Protein AF-A0A3A4VIZ4-F1 (afdb_monomer)

Secondary structure (DSSP, 8-state):
-------TT----PPP-----------------------PPPHHHHHHHHHHHHHHHHHHHHHHHHHHHHHHHHHHHHHHHHHHHHHHHHHHTTPPBPPPPSSTT---TT-STTBSBTTS-BPPPPPTTEEE--SS----SSS-S------S--HHHHTT-PPS---S----EEEEEETTTTEEEEEE--SSS--EEEEEE--

Mean predicted aligned error: 16.07 Å

Structure (mmCIF, N/CA/C/O backbone):
data_AF-A0A3A4VIZ4-F1
#
_entry.id   AF-A0A3A4VIZ4-F1
#
loop_
_atom_site.group_PDB
_atom_site.id
_atom_site.type_symbol
_atom_site.label_atom_id
_atom_site.label_alt_id
_atom_site.label_comp_id
_atom_site.label_asym_id
_atom_site.label_entity_id
_atom_site.label_seq_id
_atom_site.pdbx_PDB_ins_code
_atom_site.Cartn_x
_atom_site.Cartn_y
_atom_site.Cartn_z
_atom_site.occupancy
_atom_site.B_iso_or_equiv
_atom_site.auth_seq_id
_atom_site.auth_comp_id
_atom_site.auth_asym_id
_atom_site.auth_atom_id
_atom_site.pdbx_PDB_model_num
ATOM 1 N N . MET A 1 1 ? -74.608 -47.198 44.643 1.00 46.09 1 MET A N 1
ATOM 2 C CA . MET A 1 1 ? -73.248 -46.788 45.050 1.00 46.09 1 MET A CA 1
ATOM 3 C C . MET A 1 1 ? -72.425 -46.637 43.779 1.00 46.09 1 MET A C 1
ATOM 5 O O . MET A 1 1 ? -71.806 -47.595 43.356 1.00 46.09 1 MET A O 1
ATOM 9 N N . GLU A 1 2 ? -72.482 -45.481 43.119 1.00 39.31 2 GLU A N 1
ATOM 10 C CA . GLU A 1 2 ? -71.581 -45.179 41.998 1.00 39.31 2 GLU A CA 1
ATOM 11 C C . GLU A 1 2 ? -70.671 -44.039 42.440 1.00 39.31 2 GLU A C 1
ATOM 13 O O . GLU A 1 2 ? -71.110 -42.913 42.693 1.00 39.31 2 GLU A O 1
ATOM 18 N N . SER A 1 3 ? -69.404 -44.392 42.633 1.00 41.34 3 SER A N 1
ATOM 19 C CA . SER A 1 3 ? -68.310 -43.502 42.985 1.00 41.34 3 SER A CA 1
ATOM 20 C C . SER A 1 3 ? -68.099 -42.495 41.856 1.00 41.34 3 SER A C 1
ATOM 22 O O . SER A 1 3 ? -67.652 -42.818 40.757 1.00 41.34 3 SER A O 1
ATOM 24 N N . ARG A 1 4 ? -68.446 -41.238 42.137 1.00 46.25 4 ARG A N 1
ATOM 25 C CA . ARG A 1 4 ? -68.235 -40.115 41.227 1.00 46.25 4 ARG A CA 1
ATOM 26 C C . ARG A 1 4 ? -66.771 -39.702 41.275 1.00 46.25 4 ARG A C 1
ATOM 28 O O . ARG A 1 4 ? -66.348 -39.040 42.217 1.00 46.25 4 ARG A O 1
ATOM 35 N N . PHE A 1 5 ? -66.017 -40.051 40.238 1.00 49.16 5 PHE A N 1
ATOM 36 C CA . PHE A 1 5 ? -64.724 -39.429 39.986 1.00 49.16 5 PHE A CA 1
ATOM 37 C C . PHE A 1 5 ? -64.962 -38.052 39.356 1.00 49.16 5 PHE A C 1
ATOM 39 O O . PHE A 1 5 ? -65.225 -37.916 38.161 1.00 49.16 5 PHE A O 1
ATOM 46 N N . GLN A 1 6 ? -64.972 -37.032 40.210 1.00 47.47 6 GLN A N 1
ATOM 47 C CA . GLN A 1 6 ? -64.974 -35.627 39.822 1.00 47.47 6 GLN A CA 1
ATOM 48 C C . GLN A 1 6 ? -63.522 -35.156 39.735 1.00 47.47 6 GLN A C 1
ATOM 50 O O . GLN A 1 6 ? -62.838 -35.091 40.752 1.00 47.47 6 GLN A O 1
ATOM 55 N N . VAL A 1 7 ? -63.065 -34.787 38.539 1.00 56.44 7 VAL A N 1
ATOM 56 C CA . VAL A 1 7 ? -61.915 -33.888 38.391 1.00 56.44 7 VAL A CA 1
ATOM 57 C C . VAL A 1 7 ? -62.486 -32.514 38.077 1.00 56.44 7 VAL A C 1
ATOM 59 O O . VAL A 1 7 ? -63.236 -32.348 37.114 1.00 56.44 7 VAL A O 1
ATOM 62 N N . SER A 1 8 ? -62.208 -31.563 38.964 1.00 53.62 8 SER A N 1
ATOM 63 C CA . SER A 1 8 ? -62.783 -30.222 38.986 1.00 53.62 8 SER A CA 1
ATOM 64 C C . SER A 1 8 ? -62.764 -29.535 37.619 1.00 53.62 8 SER A C 1
ATOM 66 O O . SER A 1 8 ? -61.701 -29.290 37.056 1.00 53.62 8 SER A O 1
ATOM 68 N N . GLY A 1 9 ? -63.951 -29.160 37.131 1.00 57.66 9 GLY A N 1
ATOM 69 C CA . GLY A 1 9 ? -64.103 -28.086 36.144 1.00 57.66 9 GLY A CA 1
ATOM 70 C C . GLY A 1 9 ? -64.993 -28.362 34.933 1.00 57.66 9 GLY A C 1
ATOM 71 O O . GLY A 1 9 ? -65.409 -27.402 34.294 1.00 57.66 9 GLY A O 1
ATOM 72 N N . PHE A 1 10 ? -65.342 -29.612 34.610 1.00 48.88 10 PHE A N 1
ATOM 73 C CA . PHE A 1 10 ? -66.081 -29.898 33.371 1.00 48.88 10 PHE A CA 1
ATOM 74 C C . PHE A 1 10 ? -67.445 -30.552 33.610 1.00 48.88 10 PHE A C 1
ATOM 76 O O . PHE A 1 10 ? -67.555 -31.708 34.018 1.00 48.88 10 PHE A O 1
ATOM 83 N N . ARG A 1 11 ? -68.509 -29.799 33.303 1.00 63.94 11 ARG A N 1
ATOM 84 C CA . ARG A 1 11 ? -69.880 -30.307 33.184 1.00 63.94 11 ARG A CA 1
ATOM 85 C C . ARG A 1 11 ? -70.156 -30.607 31.710 1.00 63.94 11 ARG A C 1
ATOM 87 O O . ARG A 1 11 ? -70.202 -29.699 30.888 1.00 63.94 11 ARG A O 1
ATOM 94 N N . PHE A 1 12 ? -70.353 -31.880 31.385 1.00 50.41 12 PHE A N 1
ATOM 95 C CA . PHE A 1 12 ? -70.703 -32.322 30.038 1.00 50.41 12 PHE A CA 1
ATOM 96 C C . PHE A 1 12 ? -72.215 -32.234 29.825 1.00 50.41 12 PHE A C 1
ATOM 98 O O . PHE A 1 12 ? -72.978 -32.874 30.547 1.00 50.41 12 PHE A O 1
ATOM 105 N N . GLN A 1 13 ? -72.648 -31.480 28.812 1.00 61.72 13 GLN A N 1
ATOM 106 C CA . GLN A 1 13 ? -74.017 -31.547 28.309 1.00 61.72 13 GLN A CA 1
ATOM 107 C C . GLN A 1 13 ? -74.022 -31.968 26.839 1.00 61.72 13 GLN A C 1
ATOM 109 O O . GLN A 1 13 ? -73.261 -31.472 26.012 1.00 61.72 13 GLN A O 1
ATOM 114 N N . LYS A 1 14 ? -74.873 -32.952 26.553 1.00 50.31 14 LYS A N 1
ATOM 115 C CA . LYS A 1 14 ? -74.966 -33.691 25.294 1.00 50.31 14 LYS A CA 1
ATOM 116 C C . LYS A 1 14 ? -75.813 -32.904 24.289 1.00 50.31 14 LYS A C 1
ATOM 118 O O . LYS A 1 14 ? -76.996 -32.693 24.542 1.00 50.31 14 LYS A O 1
ATOM 123 N N . ILE A 1 15 ? -75.238 -32.500 23.154 1.00 59.78 15 ILE A N 1
ATOM 124 C CA . ILE A 1 15 ? -75.984 -31.878 22.045 1.00 59.78 15 ILE A CA 1
ATOM 125 C C . ILE A 1 15 ? -76.276 -32.939 20.975 1.00 59.78 15 ILE A C 1
ATOM 127 O O . ILE A 1 15 ? -75.410 -33.740 20.624 1.00 59.78 15 ILE A O 1
ATOM 131 N N . ARG A 1 16 ? -77.531 -32.969 20.504 1.00 54.25 16 ARG A N 1
ATOM 132 C CA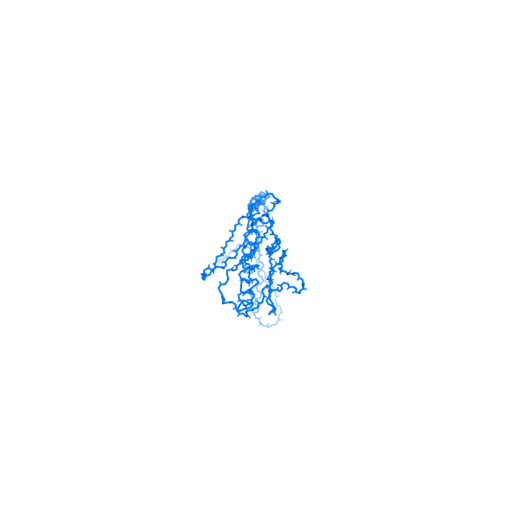 . ARG A 1 16 ? -78.042 -33.897 19.483 1.00 54.25 16 ARG A CA 1
ATOM 133 C C . ARG A 1 16 ? -77.526 -33.525 18.087 1.00 54.25 16 ARG A C 1
ATOM 135 O O . ARG A 1 16 ? -77.597 -32.370 17.690 1.00 54.25 16 ARG A O 1
ATOM 142 N N . SER A 1 17 ? -77.060 -34.540 17.362 1.00 59.00 17 SER A N 1
ATOM 143 C CA . SER A 1 17 ? -76.610 -34.509 15.966 1.00 59.00 17 SER A CA 1
ATOM 144 C C . SER A 1 17 ? -77.673 -35.147 15.068 1.00 59.00 17 SER A C 1
ATOM 146 O O . SER A 1 17 ? -78.206 -36.198 15.427 1.00 59.00 17 SER A O 1
ATOM 148 N N . HIS A 1 18 ? -77.967 -34.535 13.916 1.00 44.62 18 HIS A N 1
ATOM 149 C CA . HIS A 1 18 ? -78.743 -35.150 12.837 1.00 44.62 18 HIS A CA 1
ATOM 150 C C . HIS A 1 18 ? -77.864 -35.335 11.584 1.00 44.62 18 HIS A C 1
ATOM 152 O O . HIS A 1 18 ? -77.438 -34.370 10.960 1.00 44.62 18 HIS A O 1
ATOM 158 N N . SER A 1 19 ? -77.611 -36.623 11.304 1.00 62.69 19 SER A N 1
ATOM 159 C CA . SER A 1 19 ? -77.373 -37.337 10.031 1.00 62.69 19 SER A CA 1
ATOM 160 C C . SER A 1 19 ? -76.489 -36.720 8.931 1.00 62.69 19 SER A C 1
ATOM 162 O O . SER A 1 19 ? -76.951 -35.863 8.187 1.00 62.69 19 SER A O 1
ATOM 164 N N . ALA A 1 20 ? -75.309 -37.313 8.680 1.00 51.19 20 ALA A N 1
ATOM 165 C CA . ALA A 1 20 ? -75.108 -38.345 7.638 1.00 51.19 20 ALA A CA 1
ATOM 166 C C . ALA A 1 20 ? -73.603 -38.623 7.356 1.00 51.19 20 ALA A C 1
ATOM 168 O O . ALA A 1 20 ? -72.901 -37.772 6.831 1.00 51.19 20 ALA A O 1
ATOM 169 N N . PHE A 1 21 ? -73.185 -39.859 7.673 1.00 51.78 21 PHE A N 1
ATOM 170 C CA . PHE A 1 21 ? -71.990 -40.643 7.278 1.00 51.78 21 PHE A CA 1
ATOM 171 C C . PHE A 1 21 ? -70.541 -40.157 7.556 1.00 51.78 21 PHE A C 1
ATOM 173 O O . PHE A 1 21 ? -70.234 -38.973 7.473 1.00 51.78 21 PHE A O 1
ATOM 180 N N . PRO A 1 22 ? -69.621 -41.086 7.927 1.00 52.53 22 PRO A N 1
ATOM 181 C CA . PRO A 1 22 ? -68.493 -40.787 8.799 1.00 52.53 22 PRO A CA 1
ATOM 182 C C . PRO A 1 22 ? -67.140 -40.903 8.079 1.00 52.53 22 PRO A C 1
ATOM 184 O O . PRO A 1 22 ? -66.671 -41.999 7.787 1.00 52.53 22 PRO A O 1
ATOM 187 N N . LEU A 1 23 ? -66.448 -39.781 7.892 1.00 49.12 23 LEU A N 1
ATOM 188 C CA . LEU A 1 23 ? -64.986 -39.772 7.850 1.00 49.12 23 LEU A CA 1
ATOM 189 C C . LEU A 1 23 ? -64.518 -38.995 9.071 1.00 49.12 23 LEU A C 1
ATOM 191 O O . LEU A 1 23 ? -64.768 -37.801 9.225 1.00 49.12 23 LEU A O 1
ATOM 195 N N . LYS A 1 24 ? -63.921 -39.748 9.991 1.00 54.03 24 LYS A N 1
ATOM 196 C CA . LYS A 1 24 ? -63.483 -39.327 11.315 1.00 54.03 24 LYS A CA 1
ATOM 197 C C . LYS A 1 24 ? -62.248 -38.430 11.196 1.00 54.03 24 LYS A C 1
ATOM 199 O O . LYS A 1 24 ? -61.142 -38.833 11.523 1.00 54.03 24 LYS A O 1
ATOM 204 N N . ALA A 1 25 ? -62.441 -37.211 10.705 1.00 56.88 25 ALA A N 1
ATOM 205 C CA . ALA A 1 25 ? -61.508 -36.119 10.926 1.00 56.88 25 ALA A CA 1
ATOM 206 C C . ALA A 1 25 ? -61.882 -35.482 12.268 1.00 56.88 25 ALA A C 1
ATOM 208 O O . ALA A 1 25 ? -62.689 -34.556 12.337 1.00 56.88 25 ALA A O 1
ATOM 209 N N . GLU A 1 26 ? -61.346 -36.027 13.360 1.00 57.88 26 GLU A N 1
ATOM 210 C CA . GLU A 1 26 ? -61.414 -35.361 14.659 1.00 57.88 26 GLU A CA 1
ATOM 211 C C . GLU A 1 26 ? -60.542 -34.104 14.588 1.00 57.88 26 GLU A C 1
ATOM 213 O O . GLU A 1 26 ? -59.338 -34.125 14.841 1.00 57.88 26 GLU A O 1
ATOM 218 N N . SER A 1 27 ? -61.146 -32.984 14.190 1.00 59.84 27 SER A N 1
ATOM 219 C CA . SER A 1 27 ? -60.525 -31.674 14.322 1.00 59.84 27 SER A CA 1
ATOM 220 C C . SER A 1 27 ? -60.554 -31.282 15.798 1.00 59.84 27 SER A C 1
ATOM 222 O O . SER A 1 27 ? -61.503 -30.656 16.280 1.00 59.84 27 SER A O 1
ATOM 224 N N . TRP A 1 28 ? -59.516 -31.679 16.528 1.00 63.22 28 TRP A N 1
ATOM 225 C CA . TRP A 1 28 ? -59.267 -31.233 17.892 1.00 63.22 28 TRP A CA 1
ATOM 226 C C . TRP A 1 28 ? -58.984 -29.728 17.883 1.00 63.22 28 TRP A C 1
ATOM 228 O O . TRP A 1 28 ? -57.856 -29.284 17.676 1.00 63.22 28 TRP A O 1
ATOM 238 N N . ARG A 1 29 ? -60.018 -28.908 18.097 1.00 63.69 29 ARG A N 1
ATOM 239 C CA . ARG A 1 29 ? -59.821 -27.496 18.433 1.00 63.69 29 ARG A CA 1
ATOM 240 C C . ARG A 1 29 ? -59.455 -27.399 19.908 1.00 63.69 29 ARG A C 1
ATOM 242 O O . ARG A 1 29 ? -60.317 -27.288 20.773 1.00 63.69 29 ARG A O 1
ATOM 249 N N . LEU A 1 30 ? -58.153 -27.444 20.173 1.00 62.31 30 LEU A N 1
ATOM 250 C CA . LEU A 1 30 ? -57.577 -27.083 21.461 1.00 62.31 30 LEU A CA 1
ATOM 251 C C . LEU A 1 30 ? -57.706 -25.566 21.638 1.00 62.31 30 LEU A C 1
ATOM 253 O O . LEU A 1 30 ? -56.911 -24.794 21.103 1.00 62.31 30 LEU A O 1
ATOM 257 N N . THR A 1 31 ? -58.701 -25.115 22.397 1.00 66.00 31 THR A N 1
ATOM 258 C CA . THR A 1 31 ? -58.659 -23.769 22.974 1.00 66.00 31 THR A CA 1
ATOM 259 C C . THR A 1 31 ? -57.600 -23.767 24.069 1.00 66.00 31 THR A C 1
ATOM 261 O O . THR A 1 31 ? -57.873 -24.101 25.221 1.00 66.00 31 THR A O 1
ATOM 264 N N . ALA A 1 32 ? -56.366 -23.435 23.690 1.00 62.12 32 ALA A N 1
ATOM 265 C CA . ALA A 1 32 ? -55.287 -23.196 24.631 1.00 62.12 32 ALA A CA 1
ATOM 266 C C . ALA A 1 32 ? -55.602 -21.927 25.437 1.00 62.12 32 ALA A C 1
ATOM 268 O O . ALA A 1 32 ? -55.370 -20.807 24.979 1.00 62.12 32 ALA A O 1
ATOM 269 N N . GLY A 1 33 ? -56.108 -22.104 26.658 1.00 63.78 33 GLY A N 1
ATOM 270 C CA . GLY A 1 33 ? -56.065 -21.089 27.707 1.00 63.78 33 GLY A CA 1
ATOM 271 C C . GLY A 1 33 ? -54.623 -20.885 28.166 1.00 63.78 33 GLY A C 1
ATOM 272 O O . GLY A 1 33 ? -54.247 -21.280 29.262 1.00 63.78 33 GLY A O 1
ATOM 273 N N . SER A 1 34 ? -53.788 -20.318 27.297 1.00 61.47 34 SER A N 1
ATOM 274 C CA . SER A 1 34 ? -52.455 -19.853 27.652 1.00 61.47 34 SER A CA 1
ATOM 275 C C . SER A 1 34 ? -52.609 -18.451 28.228 1.00 61.47 34 SER A C 1
ATOM 277 O O . SER A 1 34 ? -52.603 -17.459 27.497 1.00 61.47 34 SER A O 1
ATOM 279 N N . SER A 1 35 ? -52.761 -18.358 29.547 1.00 60.97 35 SER A N 1
ATOM 280 C CA . SER A 1 35 ? -52.448 -17.130 30.271 1.00 60.97 35 SER A CA 1
ATOM 281 C C . SER A 1 35 ? -50.948 -16.879 30.111 1.00 60.97 35 SER A C 1
ATOM 283 O O . SER A 1 35 ? -50.134 -17.274 30.947 1.00 60.97 35 SER A O 1
ATOM 285 N N . ARG A 1 36 ? -50.562 -16.279 28.981 1.00 64.44 36 ARG A N 1
ATOM 286 C CA . ARG A 1 36 ? -49.242 -15.684 28.804 1.00 64.44 36 ARG A CA 1
ATOM 287 C C . ARG A 1 36 ? -49.127 -14.603 29.868 1.00 64.44 36 ARG A C 1
ATOM 289 O O . ARG A 1 36 ? -49.682 -13.523 29.709 1.00 64.44 36 ARG A O 1
ATOM 296 N N . ALA A 1 37 ? -48.438 -14.913 30.962 1.00 65.06 37 ALA A N 1
ATOM 297 C CA . ALA A 1 37 ? -47.930 -13.901 31.867 1.00 65.06 37 ALA A CA 1
ATOM 298 C C . ALA A 1 37 ? -46.966 -13.035 31.049 1.00 65.06 37 ALA A C 1
ATOM 300 O O . ALA A 1 37 ? -45.797 -13.377 30.866 1.00 65.06 37 ALA A O 1
ATOM 301 N N . SER A 1 38 ? -47.487 -11.957 30.471 1.00 65.56 38 SER A N 1
ATOM 302 C CA . SER A 1 38 ? -46.704 -10.919 29.823 1.00 65.56 38 SER A CA 1
ATOM 303 C C . SER A 1 38 ? -45.886 -10.237 30.911 1.00 65.56 38 SER A C 1
ATOM 305 O O . SER A 1 38 ? -46.346 -9.301 31.561 1.00 65.56 38 SER A O 1
ATOM 307 N N . ARG A 1 39 ? -44.687 -10.769 31.159 1.00 72.19 39 ARG A N 1
ATOM 308 C CA . ARG A 1 39 ? -43.657 -10.098 31.944 1.00 72.19 39 ARG A CA 1
ATOM 309 C C . ARG A 1 39 ? -43.318 -8.809 31.197 1.00 72.19 39 ARG A C 1
ATOM 311 O O . ARG A 1 39 ? -42.778 -8.863 30.096 1.00 72.19 39 ARG A O 1
ATOM 318 N N . GLY A 1 40 ? -43.740 -7.673 31.746 1.00 77.75 40 GLY A N 1
ATOM 319 C CA . GLY A 1 40 ? -43.372 -6.364 31.221 1.00 77.75 40 GLY A CA 1
ATOM 320 C C . GLY A 1 40 ? -41.879 -6.133 31.432 1.00 77.75 40 GLY A C 1
ATOM 321 O O . GLY A 1 40 ? -41.364 -6.438 32.504 1.00 77.75 40 GLY A O 1
ATOM 322 N N . PHE A 1 41 ? -41.199 -5.619 30.409 1.00 79.00 41 PHE A N 1
ATOM 323 C CA . PHE A 1 41 ? -39.823 -5.145 30.526 1.00 79.00 41 PHE A CA 1
ATOM 324 C C . PHE A 1 41 ? -39.813 -3.953 31.481 1.00 79.00 41 PHE A C 1
ATOM 326 O O . PHE A 1 41 ? -40.577 -2.999 31.303 1.00 79.00 41 PHE A O 1
ATOM 333 N N . THR A 1 42 ? -38.983 -4.001 32.512 1.00 90.19 42 THR A N 1
ATOM 334 C CA . THR A 1 42 ? -38.830 -2.863 33.414 1.00 90.19 42 THR A CA 1
ATOM 335 C C . THR A 1 42 ? -38.042 -1.757 32.705 1.00 90.19 42 THR A C 1
ATOM 337 O O . THR A 1 42 ? -37.140 -2.017 31.907 1.00 90.19 42 THR A O 1
ATOM 340 N N . LEU A 1 43 ? -38.358 -0.491 32.998 1.00 89.88 43 LEU A N 1
ATOM 341 C CA . LEU A 1 43 ? -37.604 0.647 32.453 1.00 89.88 43 LEU A CA 1
ATOM 342 C C . LEU A 1 43 ? -36.117 0.574 32.826 1.00 89.88 43 LEU A C 1
ATOM 344 O O . LEU A 1 43 ? -35.267 0.979 32.039 1.00 89.88 43 LEU A O 1
ATOM 348 N N . ILE A 1 44 ? -35.801 0.015 33.998 1.00 92.56 44 ILE A N 1
ATOM 349 C CA . ILE A 1 44 ? -34.422 -0.164 34.453 1.00 92.56 44 ILE A CA 1
ATOM 350 C C . ILE A 1 44 ? -33.674 -1.236 33.650 1.00 92.56 44 ILE A C 1
ATOM 352 O O . ILE A 1 44 ? -32.505 -1.032 33.332 1.00 92.56 44 ILE A O 1
ATOM 356 N N . GLU A 1 45 ? -34.337 -2.3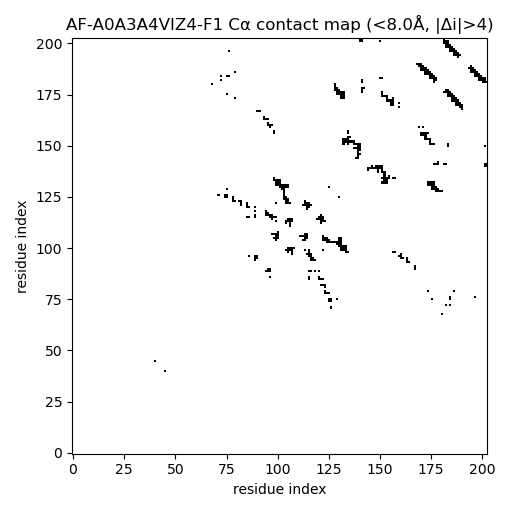28 33.249 1.00 91.75 45 GLU A N 1
ATOM 357 C CA . GLU A 1 45 ? -33.734 -3.344 32.374 1.00 91.75 45 GLU A CA 1
ATOM 358 C C . GLU A 1 45 ? -33.360 -2.750 31.016 1.00 91.75 45 GLU A C 1
ATOM 360 O O . GLU A 1 45 ? -32.260 -2.991 30.523 1.00 91.75 45 GLU A O 1
ATOM 365 N N . LEU A 1 46 ? -34.228 -1.922 30.428 1.00 92.00 46 LEU A N 1
ATOM 366 C CA . LEU A 1 46 ? -33.902 -1.258 29.164 1.00 92.00 46 LEU A CA 1
ATOM 367 C C . LEU A 1 46 ? -32.806 -0.198 29.326 1.00 92.00 46 LEU A C 1
ATOM 369 O O . LEU A 1 46 ? -31.932 -0.093 28.465 1.00 92.00 46 LEU A O 1
ATOM 373 N N . LEU A 1 47 ? -32.814 0.548 30.433 1.00 93.56 47 LEU A N 1
ATOM 374 C CA . LEU A 1 47 ? -31.833 1.600 30.703 1.00 93.56 47 LEU A CA 1
ATOM 375 C C . LEU A 1 47 ? -30.417 1.031 30.870 1.00 93.56 47 LEU A C 1
ATOM 377 O O . LEU A 1 47 ? -29.465 1.561 30.295 1.00 93.56 47 LEU A O 1
ATOM 381 N N . VAL A 1 48 ? -30.264 -0.080 31.593 1.00 95.25 48 VAL A N 1
ATOM 382 C CA . VAL A 1 48 ? -28.954 -0.729 31.762 1.00 95.25 48 VAL A CA 1
ATOM 383 C C . VAL A 1 48 ? -28.442 -1.307 30.440 1.00 95.25 48 VAL A C 1
ATOM 385 O O . VAL A 1 48 ? -27.251 -1.208 30.150 1.00 95.25 48 VAL A O 1
ATOM 388 N N . VAL A 1 49 ? -29.320 -1.854 29.595 1.00 95.56 49 VAL A N 1
ATOM 389 C CA . VAL A 1 49 ? -28.918 -2.418 28.297 1.00 95.56 49 VAL A CA 1
ATOM 390 C C . VAL A 1 49 ? -28.358 -1.345 27.369 1.00 95.56 49 VAL A C 1
ATOM 392 O O . VAL A 1 49 ? -27.269 -1.525 26.821 1.00 95.56 49 VAL A O 1
ATOM 395 N N . ILE A 1 50 ? -29.045 -0.209 27.220 1.00 96.00 50 ILE A N 1
ATOM 396 C CA . ILE A 1 50 ? -28.532 0.883 26.378 1.00 96.00 50 ILE A CA 1
ATOM 397 C C . ILE A 1 50 ? -27.246 1.485 26.955 1.00 96.00 50 ILE A C 1
ATOM 399 O O . ILE A 1 50 ? -26.366 1.871 26.186 1.00 96.00 50 ILE A O 1
ATOM 403 N N . ALA A 1 51 ? -27.092 1.497 28.285 1.00 96.44 51 ALA A N 1
ATOM 404 C CA . ALA A 1 51 ? -25.863 1.940 28.935 1.00 96.44 51 ALA A CA 1
ATOM 405 C C . ALA A 1 51 ? -24.679 1.020 28.589 1.00 96.44 51 ALA A C 1
ATOM 407 O O . ALA A 1 51 ? -23.619 1.503 28.191 1.00 96.44 51 ALA A O 1
ATOM 408 N N . ILE A 1 52 ? -24.864 -0.303 28.660 1.00 96.31 52 ILE A N 1
ATOM 409 C CA . ILE A 1 52 ? -23.814 -1.275 28.318 1.00 96.31 52 ILE A CA 1
ATOM 410 C C . ILE A 1 52 ? -23.482 -1.221 26.820 1.00 96.31 52 ILE A C 1
ATOM 412 O O . ILE A 1 52 ? -22.304 -1.166 26.461 1.00 96.31 52 ILE A O 1
ATOM 416 N N . ILE A 1 53 ? -24.490 -1.182 25.937 1.00 96.75 53 ILE A N 1
ATOM 417 C CA . ILE A 1 53 ? -24.273 -1.063 24.483 1.00 96.75 53 ILE A CA 1
ATOM 418 C C . ILE A 1 53 ? -23.523 0.236 24.157 1.0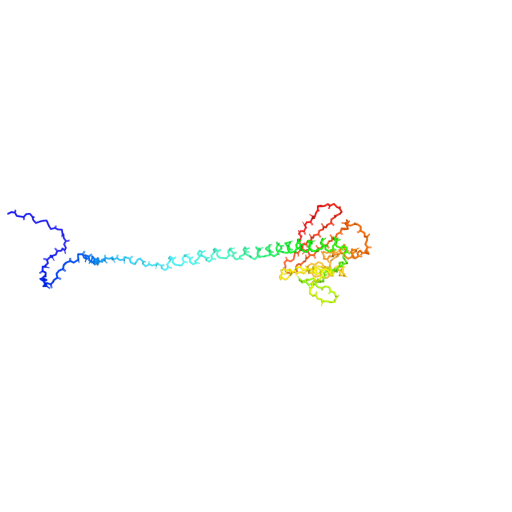0 96.75 53 ILE A C 1
ATOM 420 O O . ILE A 1 53 ? -22.604 0.215 23.338 1.00 96.75 53 ILE A O 1
ATOM 424 N N . GLY A 1 54 ? -23.849 1.343 24.831 1.00 96.88 54 GLY A N 1
ATOM 425 C CA . GLY A 1 54 ? -23.143 2.617 24.693 1.00 96.88 54 GLY A CA 1
ATOM 426 C C . GLY A 1 54 ? -21.647 2.482 24.980 1.00 96.88 54 GLY A C 1
ATOM 427 O O . GLY A 1 54 ? -20.827 2.831 24.128 1.00 96.88 54 GLY A O 1
ATOM 428 N N . ILE A 1 55 ? -21.289 1.887 26.121 1.00 95.69 55 ILE A N 1
ATOM 429 C CA . ILE A 1 55 ? -19.888 1.678 26.522 1.00 95.69 55 ILE A CA 1
ATOM 430 C C . ILE A 1 55 ? -19.155 0.775 25.518 1.00 95.69 55 ILE A C 1
ATOM 432 O O . ILE A 1 55 ? -18.068 1.123 25.053 1.00 95.69 55 ILE A O 1
ATOM 436 N N . LEU A 1 56 ? -19.757 -0.356 25.134 1.00 96.56 56 LEU A N 1
ATOM 437 C CA . LEU A 1 56 ? -19.147 -1.293 24.184 1.00 96.56 56 LEU A CA 1
ATOM 438 C C . LEU A 1 56 ? -18.957 -0.660 22.795 1.00 96.56 56 LEU A C 1
ATOM 440 O O . LEU A 1 56 ? -17.901 -0.820 22.182 1.00 96.56 56 LEU A O 1
ATOM 444 N N . SER A 1 57 ? -19.943 0.099 22.310 1.00 95.12 57 SER A N 1
ATOM 445 C CA . SER A 1 57 ? -19.890 0.740 20.990 1.00 95.12 57 SER A CA 1
ATOM 446 C C . SER A 1 57 ? -18.792 1.804 20.885 1.00 95.12 57 SER A C 1
ATOM 448 O O . SER A 1 57 ? -18.127 1.892 19.850 1.00 95.12 57 SER A O 1
ATOM 450 N N . ALA A 1 58 ? -18.534 2.556 21.962 1.00 93.62 58 ALA A N 1
ATOM 451 C CA . ALA A 1 58 ? -17.490 3.577 21.995 1.00 93.62 58 ALA A CA 1
ATOM 452 C C . ALA A 1 58 ? -16.085 2.972 21.828 1.00 93.62 58 ALA A C 1
ATOM 454 O O . ALA A 1 58 ? -15.272 3.486 21.055 1.00 93.62 58 ALA A O 1
ATOM 455 N N . VAL A 1 59 ? -15.813 1.845 22.497 1.00 93.00 59 VAL A N 1
ATOM 456 C CA . VAL A 1 59 ? -14.528 1.129 22.381 1.00 93.00 59 VAL A CA 1
ATOM 457 C C . VAL A 1 59 ? -14.359 0.514 20.989 1.00 93.00 59 VAL A C 1
ATOM 459 O O . VAL A 1 59 ? -13.284 0.584 20.394 1.00 93.00 59 VAL A O 1
ATOM 462 N N . VAL A 1 60 ? -15.426 -0.054 20.423 1.00 93.25 60 VAL A N 1
ATOM 463 C CA . VAL A 1 60 ? -15.380 -0.617 19.065 1.00 93.25 60 VAL A CA 1
ATOM 464 C C . VAL A 1 60 ? -15.074 0.472 18.035 1.00 93.25 60 VAL A C 1
ATOM 466 O O . VAL A 1 60 ? -14.218 0.272 17.168 1.00 93.25 60 VAL A O 1
ATOM 469 N N . LEU A 1 61 ? -15.710 1.641 18.142 1.00 90.88 61 LEU A N 1
ATOM 470 C CA . LEU A 1 61 ? -15.516 2.735 17.191 1.00 90.88 61 LEU A CA 1
ATOM 471 C C . LEU A 1 61 ? -14.073 3.263 17.184 1.00 90.88 61 LEU A C 1
ATOM 473 O O . LEU A 1 61 ? -13.524 3.501 16.106 1.00 90.88 61 LEU A O 1
ATOM 477 N N . SER A 1 62 ? -13.436 3.392 18.353 1.00 87.06 62 SER A N 1
ATOM 478 C CA . SER A 1 62 ? -12.041 3.848 18.444 1.00 87.06 62 SER A CA 1
ATOM 479 C C . SER A 1 62 ? -11.047 2.840 17.848 1.00 87.06 62 SER A C 1
ATOM 481 O O . SER A 1 62 ? -10.030 3.228 17.270 1.00 87.06 62 SER A O 1
ATOM 483 N N . SER A 1 63 ? -11.356 1.542 17.909 1.00 86.06 63 SER A N 1
ATOM 484 C CA . SER A 1 63 ? -10.528 0.500 17.288 1.00 86.06 63 SER A CA 1
ATOM 485 C C . SER A 1 63 ? -10.658 0.454 15.756 1.00 86.06 63 SER A C 1
ATOM 487 O O . SER A 1 63 ? -9.688 0.164 15.050 1.00 86.06 63 SER A O 1
ATOM 489 N N . LEU A 1 64 ? -11.836 0.788 15.217 1.00 87.25 64 LEU A N 1
ATOM 490 C CA . LEU A 1 64 ? -12.157 0.613 13.800 1.00 87.25 64 LEU A CA 1
ATOM 491 C C . LEU A 1 64 ? -11.383 1.565 12.874 1.00 87.25 64 LEU A C 1
ATOM 493 O O . LEU A 1 64 ? -11.057 1.190 11.746 1.00 87.25 64 LEU A O 1
ATOM 497 N N . THR A 1 65 ? -11.059 2.777 13.327 1.00 83.38 65 THR A N 1
ATOM 498 C CA . THR A 1 65 ? -10.281 3.758 12.543 1.00 83.38 65 THR A CA 1
ATOM 499 C C . THR A 1 65 ? -8.879 3.235 12.225 1.00 83.38 65 THR A C 1
ATOM 501 O O . THR A 1 65 ? -8.453 3.252 11.070 1.00 83.38 65 THR A O 1
ATOM 504 N N . ASN A 1 66 ? -8.210 2.657 13.223 1.00 83.19 66 ASN A N 1
ATOM 505 C CA . ASN A 1 66 ? -6.889 2.050 13.083 1.00 83.19 66 ASN A CA 1
ATOM 506 C C . ASN A 1 66 ? -6.910 0.816 12.167 1.00 83.19 66 ASN A C 1
ATOM 508 O O . ASN A 1 66 ? -6.002 0.621 11.356 1.00 83.19 66 ASN A O 1
ATOM 512 N N . ILE A 1 67 ? -7.957 -0.013 12.264 1.00 87.50 67 ILE A N 1
ATOM 513 C CA . ILE A 1 67 ? -8.116 -1.208 11.417 1.00 87.50 67 ILE A CA 1
ATOM 514 C C . ILE A 1 67 ? -8.293 -0.813 9.945 1.00 87.50 67 ILE A C 1
ATOM 516 O O . ILE A 1 67 ? -7.692 -1.437 9.071 1.00 87.50 67 ILE A O 1
ATOM 520 N N . ARG A 1 68 ? -9.058 0.248 9.655 1.00 87.31 68 ARG A N 1
ATOM 521 C CA . ARG A 1 68 ? -9.262 0.742 8.281 1.00 87.31 68 ARG A CA 1
ATOM 522 C C . ARG A 1 68 ? -7.962 1.223 7.634 1.00 87.31 68 ARG A C 1
ATOM 524 O O . ARG A 1 68 ? -7.710 0.858 6.488 1.00 87.31 68 ARG A O 1
ATOM 531 N N . GLY A 1 69 ? -7.130 1.974 8.360 1.00 86.25 69 GLY A N 1
ATOM 532 C CA . GLY A 1 69 ? -5.813 2.401 7.864 1.00 86.25 69 GLY A CA 1
ATOM 533 C C . GLY A 1 69 ? -4.910 1.206 7.541 1.00 86.25 69 GLY A C 1
ATOM 534 O O . GLY A 1 69 ? -4.383 1.093 6.435 1.00 86.25 69 GLY A O 1
ATOM 535 N N . LYS A 1 70 ? -4.827 0.225 8.452 1.00 86.56 70 LYS A N 1
ATOM 536 C CA . LYS A 1 70 ? -4.074 -1.022 8.218 1.00 86.56 70 LYS A CA 1
ATOM 537 C C . LYS A 1 70 ? -4.594 -1.816 7.017 1.00 86.56 70 LYS A C 1
ATOM 539 O O . LYS A 1 70 ? -3.796 -2.339 6.241 1.00 86.56 70 LYS A O 1
ATOM 544 N N . ALA A 1 71 ? -5.913 -1.877 6.831 1.00 90.19 71 ALA A N 1
ATOM 545 C CA . ALA A 1 71 ? -6.517 -2.535 5.676 1.00 90.19 71 ALA A CA 1
ATOM 546 C C . ALA A 1 71 ? -6.119 -1.851 4.356 1.00 90.19 71 ALA A C 1
ATOM 548 O O . ALA A 1 71 ? -5.776 -2.542 3.399 1.00 90.19 71 ALA A O 1
ATOM 549 N N . ARG A 1 72 ? -6.087 -0.510 4.302 1.00 89.88 72 ARG A N 1
ATOM 550 C CA . ARG A 1 72 ? -5.632 0.237 3.112 1.00 89.88 72 ARG A CA 1
ATOM 551 C C . ARG A 1 72 ? -4.172 -0.059 2.768 1.00 89.88 72 ARG A C 1
ATOM 553 O O . ARG A 1 72 ? -3.876 -0.311 1.602 1.00 89.88 72 ARG A O 1
ATOM 560 N N . ILE A 1 73 ? -3.288 -0.115 3.769 1.00 88.94 73 ILE A N 1
ATOM 561 C CA . ILE A 1 73 ? -1.870 -0.477 3.581 1.00 88.94 73 ILE A CA 1
ATOM 562 C C . ILE A 1 73 ? -1.742 -1.892 2.998 1.00 88.94 73 ILE A C 1
ATOM 564 O O . ILE A 1 73 ? -0.983 -2.105 2.052 1.00 88.94 73 ILE A O 1
ATOM 568 N N . ALA A 1 74 ? -2.506 -2.856 3.521 1.00 90.00 74 ALA A N 1
ATOM 569 C CA . ALA A 1 74 ? -2.503 -4.230 3.019 1.00 90.00 74 ALA A CA 1
ATOM 570 C C . ALA A 1 74 ? -2.985 -4.314 1.559 1.00 90.00 74 ALA A C 1
ATOM 572 O O . ALA A 1 74 ? -2.380 -5.012 0.742 1.00 90.00 74 ALA A O 1
ATOM 573 N N . VAL A 1 75 ? -4.030 -3.558 1.200 1.00 91.62 75 VAL A N 1
ATOM 574 C CA . VAL A 1 75 ? -4.488 -3.471 -0.194 1.00 91.62 75 VAL A CA 1
ATOM 575 C C . VAL A 1 75 ? -3.411 -2.838 -1.076 1.00 91.62 75 VAL A C 1
ATOM 577 O O . VAL A 1 75 ? -3.116 -3.380 -2.134 1.00 91.62 75 VAL A O 1
ATOM 580 N N . ALA A 1 76 ? -2.757 -1.759 -0.637 1.00 88.88 76 ALA A N 1
ATOM 581 C CA . ALA A 1 76 ? -1.670 -1.133 -1.392 1.00 88.88 76 ALA A CA 1
ATOM 582 C C . ALA A 1 76 ? -0.491 -2.098 -1.635 1.00 88.88 76 ALA A C 1
ATOM 584 O O . ALA A 1 76 ? 0.040 -2.154 -2.746 1.00 88.88 76 ALA A O 1
ATOM 585 N N . GLN A 1 77 ? -0.124 -2.915 -0.641 1.00 89.56 77 GLN A N 1
ATOM 586 C CA . GLN A 1 77 ? 0.871 -3.985 -0.794 1.00 89.56 77 GLN A CA 1
ATOM 587 C C . GLN A 1 77 ? 0.449 -5.030 -1.839 1.00 89.56 77 GLN A C 1
ATOM 589 O O . GLN A 1 77 ? 1.266 -5.443 -2.665 1.00 89.56 77 GLN A O 1
ATOM 594 N N . GLN A 1 78 ? -0.819 -5.449 -1.833 1.00 91.38 78 GLN A N 1
ATOM 595 C CA . GLN A 1 78 ? -1.349 -6.406 -2.808 1.00 91.38 78 GLN A CA 1
ATOM 596 C C . GLN A 1 78 ? -1.406 -5.821 -4.228 1.00 91.38 78 GLN A C 1
ATOM 598 O O . GLN A 1 78 ? -1.047 -6.486 -5.206 1.00 91.38 78 GLN A O 1
ATOM 603 N N . THR A 1 79 ? -1.809 -4.559 -4.353 1.00 90.75 79 THR A N 1
ATOM 604 C CA . THR A 1 79 ? -1.802 -3.820 -5.619 1.00 90.75 79 THR A CA 1
ATOM 605 C C . THR A 1 79 ? -0.380 -3.695 -6.167 1.00 90.75 79 THR A C 1
ATOM 607 O O . THR A 1 79 ? -0.159 -3.908 -7.359 1.00 90.75 79 THR A O 1
ATOM 610 N N . LEU A 1 80 ? 0.609 -3.441 -5.305 1.00 87.44 80 LEU A N 1
ATOM 611 C CA . LEU A 1 80 ? 2.018 -3.419 -5.696 1.00 87.44 80 LEU A CA 1
ATOM 612 C C . LEU A 1 80 ? 2.523 -4.770 -6.202 1.00 87.44 80 LEU A C 1
ATOM 614 O O . LEU A 1 80 ? 3.198 -4.794 -7.226 1.00 87.44 80 LEU A O 1
ATOM 618 N N . ARG A 1 81 ? 2.167 -5.887 -5.554 1.00 88.56 81 ARG A N 1
ATOM 619 C CA . ARG A 1 81 ? 2.491 -7.237 -6.062 1.00 88.56 81 ARG A CA 1
ATOM 620 C C . ARG A 1 81 ? 2.001 -7.422 -7.496 1.00 88.56 81 ARG A C 1
ATOM 622 O O . ARG A 1 81 ? 2.749 -7.878 -8.351 1.00 88.56 81 ARG A O 1
ATOM 629 N N . SER A 1 82 ? 0.770 -6.992 -7.760 1.00 89.50 82 SER A N 1
ATOM 630 C CA . SER A 1 82 ? 0.166 -7.068 -9.095 1.00 89.50 82 SER A CA 1
ATOM 631 C C . SER A 1 82 ? 0.902 -6.176 -10.104 1.00 89.50 82 SER A C 1
ATOM 633 O O . SER A 1 82 ? 1.138 -6.583 -11.240 1.00 89.50 82 SER A O 1
ATOM 635 N N . ALA A 1 83 ? 1.328 -4.981 -9.680 1.00 86.94 83 ALA A N 1
ATOM 636 C CA . ALA A 1 83 ? 2.120 -4.079 -10.514 1.00 86.94 83 ALA A CA 1
ATOM 637 C C . ALA A 1 83 ? 3.503 -4.660 -10.859 1.00 86.94 83 ALA A C 1
ATOM 639 O O . ALA A 1 83 ? 3.959 -4.540 -11.993 1.00 86.94 83 ALA A O 1
ATOM 640 N N . VAL A 1 84 ? 4.156 -5.324 -9.902 1.00 84.12 84 VAL A N 1
ATOM 641 C CA . VAL A 1 84 ? 5.439 -6.014 -10.110 1.00 84.12 84 VAL A CA 1
ATOM 642 C C . VAL A 1 84 ? 5.297 -7.134 -11.133 1.00 84.12 84 VAL A C 1
ATOM 644 O O . VAL A 1 84 ? 6.153 -7.259 -12.004 1.00 84.12 84 VAL A O 1
ATOM 647 N N . THR A 1 85 ? 4.217 -7.917 -11.075 1.00 86.50 85 THR A N 1
ATOM 648 C CA . THR A 1 85 ? 3.950 -8.950 -12.082 1.00 86.50 85 THR A CA 1
ATOM 649 C C . THR A 1 85 ? 3.827 -8.338 -13.479 1.00 86.50 85 THR A C 1
ATOM 651 O O . THR A 1 85 ? 4.509 -8.794 -14.393 1.00 86.50 85 THR A O 1
ATOM 654 N N . GLY A 1 86 ? 3.052 -7.259 -13.639 1.00 85.25 86 GLY A N 1
ATOM 655 C CA . GLY A 1 86 ? 2.943 -6.546 -14.920 1.00 85.25 86 GLY A CA 1
ATOM 656 C C . GLY A 1 86 ? 4.291 -6.027 -15.430 1.00 85.25 86 GLY A C 1
ATOM 657 O O . GLY A 1 86 ? 4.632 -6.215 -16.596 1.00 85.25 86 GLY A O 1
ATOM 658 N N . LEU A 1 87 ? 5.106 -5.466 -14.536 1.00 81.19 87 LEU A N 1
ATOM 659 C CA . LEU A 1 87 ? 6.443 -4.990 -14.874 1.00 81.19 87 LEU A CA 1
ATOM 660 C C . LEU A 1 87 ? 7.390 -6.132 -15.276 1.00 81.19 87 LEU A C 1
ATOM 662 O O . LEU A 1 87 ? 8.146 -5.991 -16.233 1.00 81.19 87 LEU A O 1
ATOM 666 N N . SER A 1 88 ? 7.327 -7.278 -14.594 1.00 80.44 88 SER A N 1
ATOM 667 C CA . SER A 1 88 ? 8.146 -8.450 -14.930 1.00 80.44 88 SER A CA 1
ATOM 668 C C . SER A 1 88 ? 7.813 -9.032 -16.306 1.00 80.44 88 SER A C 1
ATOM 670 O O . SER A 1 88 ? 8.715 -9.507 -16.994 1.00 80.44 88 SER A O 1
ATOM 672 N N . LEU A 1 89 ? 6.550 -8.940 -16.736 1.00 83.75 89 LEU A N 1
ATOM 673 C CA . LEU A 1 89 ? 6.133 -9.325 -18.086 1.00 83.75 89 LEU A CA 1
ATOM 674 C C . LEU A 1 89 ? 6.727 -8.370 -19.122 1.00 83.75 89 LEU A C 1
ATOM 676 O O . LEU A 1 89 ? 7.424 -8.817 -20.025 1.00 83.75 89 LEU A O 1
ATOM 680 N N . CYS A 1 90 ? 6.568 -7.058 -18.924 1.00 81.25 90 CYS A N 1
ATOM 681 C CA . CYS A 1 90 ? 7.152 -6.062 -19.823 1.00 81.25 90 CYS A CA 1
ATOM 682 C C . CYS A 1 90 ? 8.680 -6.212 -19.964 1.00 81.25 90 CYS A C 1
ATOM 684 O O . CYS A 1 90 ? 9.215 -6.066 -21.060 1.00 81.25 90 CYS A O 1
ATOM 686 N N . LEU A 1 91 ? 9.381 -6.522 -18.866 1.00 77.44 91 LEU A N 1
ATOM 687 C CA . LEU A 1 91 ? 10.825 -6.778 -18.877 1.00 77.44 91 LEU A CA 1
ATOM 688 C C . LEU A 1 91 ? 11.182 -8.091 -19.586 1.00 77.44 91 LEU A C 1
ATOM 690 O O . LEU A 1 91 ? 12.202 -8.153 -20.268 1.00 77.44 91 LEU A O 1
ATOM 694 N N . SER A 1 92 ? 10.356 -9.132 -19.444 1.00 80.06 92 SER A N 1
ATOM 695 C CA . SER A 1 92 ? 10.549 -10.413 -20.142 1.00 80.06 92 SER A CA 1
ATOM 696 C C . SER A 1 92 ? 10.394 -10.266 -21.655 1.00 80.06 92 SER A C 1
ATOM 698 O O . SER A 1 92 ? 11.135 -10.894 -22.405 1.00 80.06 92 SER A O 1
ATOM 700 N N . ASP A 1 93 ? 9.509 -9.368 -22.087 1.00 82.81 93 ASP A N 1
ATOM 701 C CA . ASP A 1 93 ? 9.291 -9.034 -23.497 1.00 82.81 93 ASP A CA 1
ATOM 702 C C . ASP A 1 93 ? 10.269 -7.962 -24.022 1.00 82.81 93 ASP A C 1
ATOM 704 O O . ASP A 1 93 ? 10.162 -7.529 -25.170 1.00 82.81 93 ASP A O 1
ATOM 708 N N . ASN A 1 94 ? 11.230 -7.517 -23.196 1.00 78.25 94 ASN A N 1
ATOM 709 C CA . ASN A 1 94 ? 12.198 -6.460 -23.518 1.00 78.25 94 ASN A CA 1
ATOM 710 C C . ASN A 1 94 ? 11.519 -5.167 -24.026 1.00 78.25 94 ASN A C 1
ATOM 712 O O . ASN A 1 94 ? 12.027 -4.474 -24.914 1.00 78.25 94 ASN A O 1
ATOM 716 N N . LEU A 1 95 ? 10.346 -4.849 -23.470 1.00 78.06 95 LEU A N 1
ATOM 717 C CA . LEU A 1 95 ? 9.585 -3.654 -23.811 1.00 78.06 95 LEU A CA 1
ATOM 718 C C . LEU A 1 95 ? 10.053 -2.457 -22.975 1.00 78.06 95 LEU A C 1
ATOM 720 O O . LEU A 1 95 ? 10.333 -2.601 -21.781 1.00 78.06 95 LEU A O 1
ATOM 724 N N . PRO A 1 96 ? 10.078 -1.247 -23.559 1.00 75.19 96 PRO A N 1
ATOM 725 C CA . PRO A 1 96 ? 10.381 -0.044 -22.802 1.00 75.19 96 PRO A CA 1
ATOM 726 C C . PRO A 1 96 ? 9.315 0.186 -21.725 1.00 75.19 96 PRO A C 1
ATOM 728 O O . PRO A 1 96 ? 8.109 0.145 -21.994 1.00 75.19 96 PRO A O 1
ATOM 731 N N . ILE A 1 97 ? 9.775 0.453 -20.504 1.00 76.69 97 ILE A N 1
ATOM 732 C CA . ILE A 1 97 ? 8.917 0.737 -19.355 1.00 76.69 97 ILE A CA 1
ATOM 733 C C . ILE A 1 97 ? 8.682 2.237 -19.249 1.00 76.69 97 ILE A C 1
ATOM 735 O O . ILE A 1 97 ? 9.619 3.031 -19.262 1.00 76.69 97 ILE A O 1
ATOM 739 N N . THR A 1 98 ? 7.425 2.623 -19.074 1.00 77.31 98 THR A N 1
ATOM 740 C CA . THR A 1 98 ? 7.026 3.986 -18.730 1.00 77.31 98 THR A CA 1
ATOM 741 C C . THR A 1 98 ? 6.840 4.079 -17.221 1.00 77.31 98 THR A C 1
ATOM 743 O O . THR A 1 98 ? 6.071 3.321 -16.635 1.00 77.31 98 THR A O 1
ATOM 746 N N . GLY A 1 99 ? 7.550 5.008 -16.577 1.00 73.88 99 GLY A N 1
ATOM 747 C CA . GLY A 1 99 ? 7.400 5.247 -15.141 1.00 73.88 99 GLY A CA 1
ATOM 748 C C . GLY A 1 99 ? 5.981 5.713 -14.776 1.00 73.88 99 GLY A C 1
ATOM 749 O O . GLY A 1 99 ? 5.344 6.416 -15.567 1.00 73.88 99 GLY A O 1
ATOM 750 N N . PRO A 1 100 ? 5.480 5.373 -13.577 1.00 77.88 100 PRO A N 1
ATOM 751 C CA . PRO A 1 100 ? 4.134 5.755 -13.187 1.00 77.88 100 PRO A CA 1
ATOM 752 C C . PRO A 1 100 ? 4.068 7.249 -12.857 1.00 77.88 100 PRO A C 1
ATOM 754 O O . PRO A 1 100 ? 4.995 7.790 -12.261 1.00 77.88 100 PRO A O 1
ATOM 757 N N . ALA A 1 101 ? 2.964 7.926 -13.173 1.00 75.06 101 ALA A N 1
ATOM 758 C CA . ALA A 1 101 ? 2.720 9.281 -12.662 1.00 75.06 101 ALA A CA 1
ATOM 759 C C . ALA A 1 101 ? 2.264 9.288 -11.197 1.00 75.06 101 ALA A C 1
ATOM 761 O O . ALA A 1 101 ? 1.812 8.271 -10.675 1.00 75.06 101 ALA A O 1
ATOM 762 N N . MET A 1 102 ? 2.292 10.472 -10.572 1.00 78.19 102 MET A N 1
ATOM 763 C CA . MET A 1 102 ? 1.776 10.737 -9.219 1.00 78.19 102 MET A CA 1
ATOM 764 C C . MET A 1 102 ? 0.246 10.721 -9.143 1.00 78.19 102 MET A C 1
ATOM 766 O O . MET A 1 102 ? -0.398 11.673 -8.718 1.00 78.19 102 MET A O 1
ATOM 770 N N . THR A 1 103 ? -0.346 9.626 -9.599 1.00 78.56 103 THR A N 1
ATOM 771 C CA . THR A 1 103 ? -1.782 9.360 -9.568 1.00 78.56 103 THR A CA 1
ATOM 772 C C . THR A 1 103 ? -2.015 7.969 -8.993 1.00 78.56 103 THR A C 1
ATOM 774 O O . THR A 1 103 ? -1.089 7.165 -8.864 1.00 78.56 103 THR A O 1
ATOM 777 N N . ASN A 1 104 ? -3.262 7.654 -8.653 1.00 79.75 104 ASN A N 1
ATOM 778 C CA . ASN A 1 104 ? -3.630 6.336 -8.139 1.00 79.75 104 ASN A CA 1
ATOM 779 C C . ASN A 1 104 ? -3.662 5.249 -9.231 1.00 79.75 104 ASN A C 1
ATOM 781 O O . ASN A 1 104 ? -3.772 4.072 -8.904 1.00 79.75 104 ASN A O 1
ATOM 785 N N . THR A 1 105 ? -3.597 5.630 -10.510 1.00 80.06 105 THR A N 1
ATOM 786 C CA . THR A 1 105 ? -3.579 4.718 -11.668 1.00 80.06 105 THR A CA 1
ATOM 787 C C . THR A 1 105 ? -2.271 4.772 -12.458 1.00 80.06 105 THR A C 1
ATOM 789 O O . THR A 1 105 ? -2.142 4.077 -13.457 1.00 80.06 105 THR A O 1
ATOM 792 N N . GLY A 1 106 ? -1.300 5.594 -12.045 1.00 74.69 106 GLY A N 1
ATOM 793 C CA . GLY A 1 106 ? 0.058 5.591 -12.592 1.00 74.69 106 GLY A CA 1
ATOM 794 C C . GLY A 1 106 ? 0.209 6.063 -14.046 1.00 74.69 106 GLY A C 1
ATOM 795 O O . GLY A 1 106 ? 1.223 5.761 -14.658 1.00 74.69 106 GLY A O 1
ATOM 796 N N . ALA A 1 107 ? -0.733 6.806 -14.633 1.00 68.00 107 ALA A N 1
ATOM 797 C CA . ALA A 1 107 ? -0.658 7.188 -16.053 1.00 68.00 107 ALA A CA 1
ATOM 798 C C . ALA A 1 107 ? 0.436 8.243 -16.352 1.00 68.00 107 ALA A C 1
ATOM 800 O O . ALA A 1 107 ? 0.264 9.403 -15.992 1.00 68.00 107 ALA A O 1
ATOM 801 N N . GLY A 1 108 ? 1.536 7.859 -17.015 1.00 59.28 108 GLY A N 1
ATOM 802 C CA . GLY A 1 108 ? 2.604 8.771 -17.469 1.00 59.28 108 GLY A CA 1
ATOM 803 C C . GLY A 1 108 ? 2.164 9.818 -18.517 1.00 59.28 108 GLY A C 1
ATOM 804 O O . GLY A 1 108 ? 1.021 9.821 -18.981 1.00 59.28 108 GLY A O 1
ATOM 805 N N . THR A 1 109 ? 3.067 10.732 -18.897 1.00 47.72 109 THR A N 1
ATOM 806 C CA . THR A 1 109 ? 2.790 11.815 -19.867 1.00 47.72 109 THR A CA 1
ATOM 807 C C . THR A 1 109 ? 2.452 11.241 -21.256 1.00 47.72 109 THR A C 1
ATOM 809 O O . THR A 1 109 ? 3.291 10.573 -21.849 1.00 47.72 109 THR A O 1
ATOM 812 N N . GLY A 1 110 ? 1.238 11.501 -21.775 1.00 52.81 110 GLY A N 1
ATOM 813 C CA . GLY A 1 110 ? 0.730 10.975 -23.066 1.00 52.81 110 GLY A CA 1
ATOM 814 C C . GLY A 1 110 ? -0.529 10.083 -22.993 1.00 52.81 110 GLY A C 1
ATOM 815 O O . GLY A 1 110 ? -0.910 9.479 -23.986 1.00 52.81 110 GLY A O 1
ATOM 816 N N . ASN A 1 111 ? -1.150 9.989 -21.814 1.00 54.44 111 ASN A N 1
ATOM 817 C CA . ASN A 1 111 ? -2.353 9.229 -21.431 1.00 54.44 111 ASN A CA 1
ATOM 818 C C . ASN A 1 111 ? -3.148 8.430 -22.507 1.00 54.44 111 ASN A C 1
ATOM 820 O O . ASN A 1 111 ? -4.045 8.963 -23.158 1.00 54.44 111 ASN A O 1
ATOM 824 N N . THR A 1 112 ? -2.964 7.101 -22.494 1.00 55.28 112 THR A N 1
AT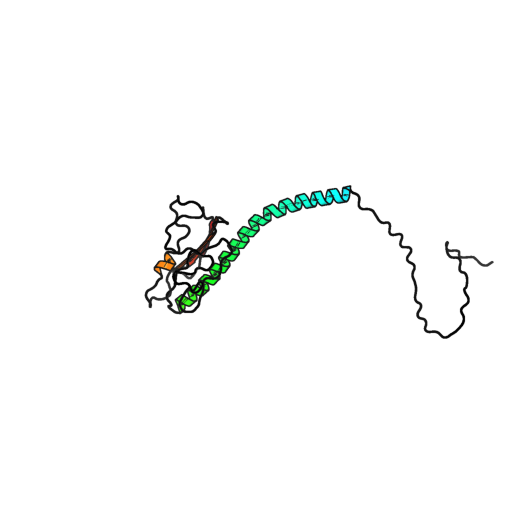OM 825 C CA . THR A 1 112 ? -4.044 6.087 -22.536 1.00 55.28 112 THR A CA 1
ATOM 826 C C . THR A 1 112 ? -3.906 5.182 -21.299 1.00 55.28 112 THR A C 1
ATOM 828 O O . THR A 1 112 ? -3.066 4.288 -21.212 1.00 55.28 112 THR A O 1
ATOM 831 N N . THR A 1 113 ? -4.657 5.572 -20.272 1.00 61.47 113 THR A N 1
ATOM 832 C CA . THR A 1 113 ? -4.924 4.991 -18.946 1.00 61.47 113 THR A CA 1
ATOM 833 C C . THR A 1 113 ? -3.904 3.986 -18.393 1.00 61.47 113 THR A C 1
ATOM 835 O O . THR A 1 113 ? -4.056 2.780 -18.528 1.00 61.47 113 THR A O 1
ATOM 838 N N . GLY A 1 114 ? -2.910 4.488 -17.654 1.00 70.25 114 GLY A N 1
ATOM 839 C CA . GLY A 1 114 ? -2.114 3.673 -16.725 1.00 70.25 114 GLY A CA 1
ATOM 840 C C . GLY A 1 114 ? -1.134 2.693 -17.369 1.00 70.25 114 GLY A C 1
ATOM 841 O O . GLY A 1 114 ? -0.583 1.863 -16.662 1.00 70.25 114 GLY A O 1
ATOM 842 N N . THR A 1 115 ? -0.899 2.761 -18.676 1.00 80.06 115 THR A N 1
ATOM 843 C CA . THR A 1 115 ? -0.035 1.814 -19.397 1.00 80.06 115 THR A CA 1
ATOM 844 C C . THR A 1 115 ? 1.423 1.844 -18.907 1.00 80.06 115 THR A C 1
ATOM 846 O O . THR A 1 115 ? 2.058 2.895 -18.875 1.00 80.06 115 THR A O 1
ATOM 849 N N . MET A 1 116 ? 1.946 0.674 -18.528 1.00 81.81 116 MET A N 1
ATOM 850 C CA . MET A 1 116 ? 3.323 0.419 -18.081 1.00 81.81 116 MET A CA 1
ATOM 851 C C . MET A 1 116 ? 4.287 0.241 -19.254 1.00 81.81 116 MET A C 1
ATOM 853 O O . MET A 1 116 ? 5.429 0.681 -19.185 1.00 81.81 116 MET A O 1
ATOM 857 N N . CYS A 1 117 ? 3.851 -0.438 -20.315 1.00 80.88 117 CYS A N 1
ATOM 858 C CA . CYS A 1 117 ? 4.648 -0.721 -21.506 1.00 80.88 117 CYS A CA 1
ATOM 859 C C . CYS A 1 117 ? 3.735 -0.942 -22.720 1.00 80.88 117 CYS A C 1
ATOM 861 O O . CYS A 1 117 ? 2.542 -1.208 -22.567 1.00 80.88 117 CYS A O 1
ATOM 863 N N . ALA A 1 118 ? 4.295 -0.884 -23.931 1.00 75.81 118 ALA A N 1
ATOM 864 C CA . ALA A 1 118 ? 3.558 -0.973 -25.201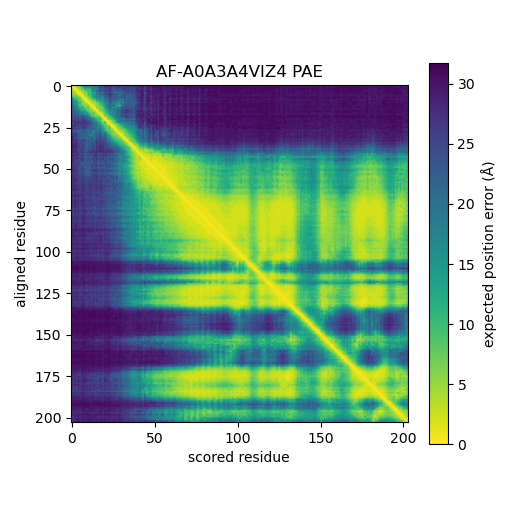 1.00 75.81 118 ALA A CA 1
ATOM 865 C C . ALA A 1 118 ? 2.848 -2.328 -25.479 1.00 75.81 118 ALA A C 1
ATOM 867 O O . ALA A 1 118 ? 2.318 -2.522 -26.567 1.00 75.81 118 ALA A O 1
ATOM 868 N N . GLY A 1 119 ? 2.802 -3.246 -24.505 1.00 69.06 119 GLY A N 1
ATOM 869 C CA . GLY A 1 119 ? 2.104 -4.541 -24.551 1.00 69.06 119 GLY A CA 1
ATOM 870 C C . GLY A 1 119 ? 0.781 -4.590 -23.773 1.00 69.06 119 GLY A C 1
ATOM 871 O O . GLY A 1 119 ? 0.213 -5.662 -23.599 1.00 69.06 119 GLY A O 1
ATOM 872 N N . GLY A 1 120 ? 0.288 -3.451 -23.271 1.00 73.81 120 GLY A N 1
ATOM 873 C CA . GLY A 1 120 ? -1.027 -3.351 -22.619 1.00 73.81 120 GLY A CA 1
ATOM 874 C C . GLY A 1 120 ? -1.049 -3.648 -21.116 1.00 73.81 120 GLY A C 1
ATOM 875 O O . GLY A 1 120 ? -2.111 -3.577 -20.502 1.00 73.81 120 GLY A O 1
ATOM 876 N N . ALA A 1 121 ? 0.097 -3.934 -20.488 1.00 84.31 121 ALA A N 1
ATOM 877 C CA . ALA A 1 121 ? 0.179 -3.982 -19.029 1.00 84.31 121 ALA A CA 1
ATOM 878 C C . ALA A 1 121 ? -0.079 -2.582 -18.454 1.00 84.31 121 ALA A C 1
ATOM 880 O O . ALA A 1 121 ? 0.513 -1.611 -18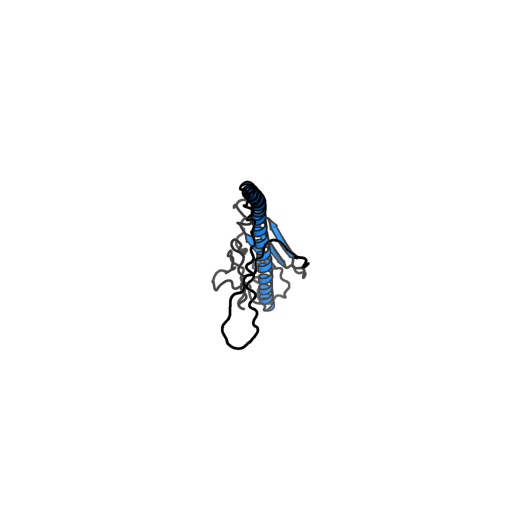.918 1.00 84.31 121 ALA A O 1
ATOM 881 N N . THR A 1 122 ? -0.937 -2.471 -17.439 1.00 86.81 122 THR A N 1
ATOM 882 C CA . THR A 1 122 ? -1.306 -1.192 -16.813 1.00 86.81 122 THR A CA 1
ATOM 883 C C . THR A 1 122 ? -1.065 -1.203 -15.307 1.00 86.81 122 THR A C 1
ATOM 885 O O . THR A 1 122 ? -1.312 -2.214 -14.648 1.00 86.81 122 THR A O 1
ATOM 888 N N . TYR A 1 123 ? -0.666 -0.064 -14.740 1.00 85.62 123 TYR A N 1
ATOM 889 C CA . TYR A 1 123 ? -0.614 0.175 -13.304 1.00 85.62 123 TYR A CA 1
ATOM 890 C C . TYR A 1 123 ? -1.999 -0.030 -12.681 1.00 85.62 123 TYR A C 1
ATOM 892 O O . TYR A 1 123 ? -2.956 0.660 -13.047 1.00 85.62 123 TYR A O 1
ATOM 900 N N . PRO A 1 124 ? -2.136 -0.990 -11.749 1.00 89.06 124 PRO A N 1
ATOM 901 C CA . PRO A 1 124 ? -3.413 -1.248 -11.114 1.00 89.06 124 PRO A CA 1
ATOM 902 C C . PRO A 1 124 ? -3.832 -0.060 -10.245 1.00 89.06 124 PRO A C 1
ATOM 904 O O . PRO A 1 124 ? -3.015 0.644 -9.658 1.00 89.06 124 PRO A O 1
ATOM 907 N N . LYS A 1 125 ? -5.142 0.159 -10.137 1.00 88.00 125 LYS A N 1
ATOM 908 C CA . LYS A 1 125 ? -5.681 1.237 -9.310 1.00 88.00 125 LYS A CA 1
ATOM 909 C C . LYS A 1 125 ? -5.353 0.996 -7.832 1.00 88.00 125 LYS A C 1
ATOM 911 O O . LYS A 1 125 ? -5.713 -0.036 -7.264 1.00 88.00 125 LYS A O 1
ATOM 916 N N . LEU A 1 126 ? -4.718 1.977 -7.203 1.00 88.06 126 LEU A N 1
ATOM 917 C CA . LEU A 1 126 ? -4.469 2.011 -5.764 1.00 88.06 126 LEU A CA 1
ATOM 918 C C . LEU A 1 126 ? -5.731 2.411 -4.974 1.00 88.06 126 LEU A C 1
ATOM 920 O O . LEU A 1 126 ? -6.645 3.031 -5.539 1.00 88.06 126 LEU A O 1
ATOM 924 N N . PRO A 1 127 ? -5.791 2.084 -3.666 1.00 89.00 127 PRO A N 1
ATOM 925 C CA . PRO A 1 127 ? -6.817 2.604 -2.765 1.00 89.00 127 PRO A CA 1
ATOM 926 C C . PRO A 1 127 ? -6.925 4.133 -2.823 1.00 89.00 127 PRO A C 1
ATOM 928 O O . PRO A 1 127 ? -5.967 4.833 -3.146 1.00 89.00 127 PRO A O 1
ATOM 931 N N . THR A 1 128 ? -8.093 4.672 -2.481 1.00 85.50 128 THR A N 1
ATOM 932 C CA . THR A 1 128 ? -8.278 6.127 -2.377 1.00 85.50 128 THR A CA 1
ATOM 933 C C . THR A 1 128 ? -7.262 6.727 -1.403 1.00 85.50 128 THR A C 1
ATOM 935 O O . THR A 1 128 ? -7.012 6.148 -0.347 1.00 85.50 128 THR A O 1
ATOM 938 N N . GLY A 1 129 ? -6.669 7.865 -1.772 1.00 81.25 129 GLY A N 1
ATOM 939 C CA . GLY A 1 129 ? -5.639 8.534 -0.973 1.00 81.25 129 GLY A CA 1
ATOM 940 C C . GLY A 1 129 ? -4.228 7.960 -1.144 1.00 81.25 129 GLY A C 1
ATOM 941 O O . GLY A 1 129 ? -3.312 8.444 -0.485 1.00 81.25 129 GLY A O 1
ATOM 942 N N . TRP A 1 130 ? -4.038 6.956 -2.013 1.00 84.44 130 TRP A N 1
ATOM 943 C CA . TRP A 1 130 ? -2.734 6.376 -2.351 1.00 84.44 130 TRP A CA 1
ATOM 944 C C . TRP A 1 130 ? -2.335 6.696 -3.793 1.00 84.44 130 TRP A C 1
ATOM 946 O O . TRP A 1 130 ? -3.157 6.586 -4.707 1.00 84.44 130 TRP A O 1
ATOM 956 N N . ILE A 1 131 ? -1.065 7.040 -4.014 1.00 83.88 131 ILE A N 1
ATOM 957 C CA . ILE A 1 131 ? -0.521 7.337 -5.347 1.00 83.88 131 ILE A CA 1
ATOM 958 C C . ILE A 1 131 ? 0.856 6.703 -5.572 1.00 83.88 131 ILE A C 1
ATOM 960 O O . ILE A 1 131 ? 1.587 6.406 -4.624 1.00 83.88 131 ILE A O 1
ATOM 964 N N . TYR A 1 132 ? 1.211 6.493 -6.841 1.00 82.62 132 TYR A N 1
ATOM 965 C CA . TYR A 1 132 ? 2.542 6.036 -7.249 1.00 82.62 132 TYR A CA 1
ATOM 966 C C . TYR A 1 132 ? 3.569 7.179 -7.219 1.00 82.62 132 TYR A C 1
ATOM 968 O O . TYR A 1 132 ? 3.255 8.305 -7.586 1.00 82.62 132 TYR A O 1
ATOM 976 N N . CYS A 1 133 ? 4.822 6.916 -6.842 1.00 79.06 133 CYS A N 1
ATOM 977 C CA . CYS A 1 133 ? 5.895 7.915 -6.979 1.00 79.06 133 CYS A CA 1
ATOM 978 C C . CYS A 1 133 ? 6.434 7.938 -8.435 1.00 79.06 133 CYS A C 1
ATOM 980 O O . CYS A 1 133 ? 6.588 6.877 -9.033 1.00 79.06 133 CYS A O 1
ATOM 982 N N . ASN A 1 134 ? 6.802 9.091 -9.017 1.00 71.75 134 ASN A N 1
ATOM 983 C CA . ASN A 1 134 ? 7.265 9.149 -10.428 1.00 71.75 134 ASN A CA 1
ATOM 984 C C . ASN A 1 134 ? 8.784 9.319 -10.642 1.00 71.75 134 ASN A C 1
ATOM 986 O O . ASN A 1 134 ? 9.243 9.355 -11.777 1.00 71.75 134 ASN A O 1
ATOM 990 N N . GLY A 1 135 ? 9.585 9.456 -9.579 1.00 60.97 135 GLY A N 1
ATOM 991 C CA . GLY A 1 135 ? 11.049 9.581 -9.674 1.00 60.97 135 GLY A CA 1
ATOM 992 C C . GLY A 1 135 ? 11.597 10.911 -10.227 1.00 60.97 135 GLY A C 1
ATOM 993 O O . GLY A 1 135 ? 12.762 11.204 -9.954 1.00 60.97 135 GLY A O 1
ATOM 994 N N . ALA A 1 136 ? 10.786 11.716 -10.926 1.00 51.34 136 ALA A N 1
ATOM 995 C CA . ALA A 1 136 ? 11.135 13.047 -11.436 1.00 51.34 136 ALA A CA 1
ATOM 996 C C . ALA A 1 136 ? 11.019 14.144 -10.364 1.00 51.34 136 ALA A C 1
ATOM 998 O O . ALA A 1 136 ? 11.665 15.183 -10.466 1.00 51.34 136 ALA A O 1
ATOM 999 N N . VAL A 1 137 ? 10.252 13.898 -9.300 1.00 43.88 137 VAL A N 1
ATOM 1000 C CA . VAL A 1 137 ? 10.199 14.781 -8.132 1.00 43.88 137 VAL A CA 1
ATOM 1001 C C . VAL A 1 137 ? 11.217 14.302 -7.089 1.00 43.88 137 VAL A C 1
ATOM 1003 O O . VAL A 1 137 ? 11.057 13.245 -6.479 1.00 43.88 137 VAL A O 1
ATOM 1006 N N . GLN A 1 138 ? 12.290 15.070 -6.880 1.00 45.72 138 GLN A N 1
ATOM 1007 C CA . GLN A 1 138 ? 13.050 15.043 -5.627 1.00 45.72 138 GLN A CA 1
ATOM 1008 C C . GLN A 1 138 ? 12.313 15.950 -4.639 1.00 45.72 138 GLN A C 1
ATOM 1010 O O . GLN A 1 138 ? 12.621 17.128 -4.526 1.00 45.72 138 GLN A O 1
ATOM 1015 N N . GLY A 1 139 ? 11.285 15.425 -3.980 1.00 39.50 139 GLY A N 1
ATOM 1016 C CA . GLY A 1 139 ? 10.478 16.208 -3.051 1.00 39.50 139 GLY A CA 1
ATOM 1017 C C . GLY A 1 139 ? 9.905 15.323 -1.963 1.00 39.50 139 GLY A C 1
ATOM 1018 O O . GLY A 1 139 ? 9.106 14.445 -2.265 1.00 39.50 139 GLY A O 1
ATOM 1019 N N . THR A 1 140 ? 10.425 15.547 -0.754 1.00 42.25 140 THR A N 1
ATOM 1020 C CA . THR A 1 140 ? 9.742 15.602 0.552 1.00 42.25 140 THR A CA 1
ATOM 1021 C C . THR A 1 140 ? 8.651 14.572 0.835 1.00 42.25 140 THR A C 1
ATOM 1023 O O . THR A 1 140 ? 7.671 14.451 0.107 1.00 42.25 140 THR A O 1
ATOM 1026 N N . GLY A 1 141 ? 8.854 13.839 1.933 1.00 35.31 141 GLY A N 1
ATOM 1027 C CA . GLY A 1 141 ? 7.924 12.865 2.494 1.00 35.31 141 GLY A CA 1
ATOM 1028 C C . GLY A 1 141 ? 6.540 13.424 2.835 1.00 35.31 141 GLY A C 1
ATOM 1029 O O . GLY A 1 141 ? 6.131 14.503 2.408 1.00 35.31 141 GLY A O 1
ATOM 1030 N N . ALA A 1 142 ? 5.769 12.611 3.551 1.00 40.84 142 ALA A N 1
ATOM 1031 C CA . ALA A 1 142 ? 4.351 12.834 3.783 1.00 40.84 142 ALA A CA 1
ATOM 1032 C C . ALA A 1 142 ? 4.098 14.057 4.677 1.00 40.84 142 ALA A C 1
ATOM 1034 O O . ALA A 1 142 ? 3.963 13.944 5.889 1.00 40.84 142 ALA A O 1
ATOM 1035 N N . GLY A 1 143 ? 3.922 15.208 4.035 1.00 40.12 143 GLY A N 1
ATOM 1036 C CA . GLY A 1 143 ? 3.577 16.457 4.696 1.00 40.12 143 GLY A CA 1
ATOM 1037 C C . GLY A 1 143 ? 4.802 17.336 4.907 1.00 40.12 143 GLY A C 1
ATOM 1038 O O . GLY A 1 143 ? 5.744 16.976 5.592 1.00 40.12 143 GLY A O 1
ATOM 1039 N N . ASP A 1 144 ? 4.711 18.525 4.333 1.00 34.97 144 ASP A N 1
ATOM 1040 C CA . ASP A 1 144 ? 5.629 19.646 4.470 1.00 34.97 144 ASP A CA 1
ATOM 1041 C C . ASP A 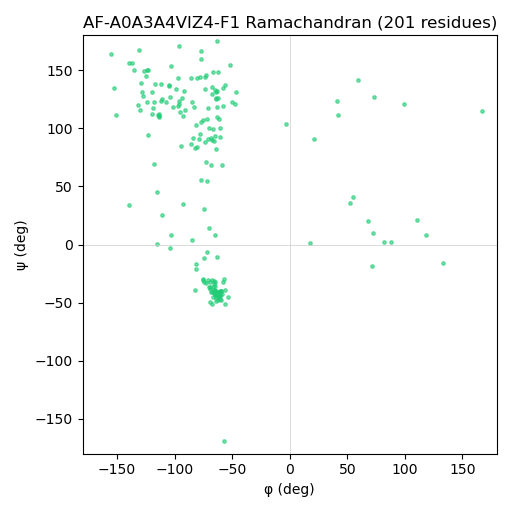1 144 ? 6.991 19.553 3.760 1.00 34.97 144 ASP A C 1
ATOM 1043 O O . ASP A 1 144 ? 7.787 18.619 3.856 1.00 34.97 144 ASP A O 1
ATOM 1047 N N . SER A 1 145 ? 7.241 20.602 2.992 1.00 41.09 145 SER A N 1
ATOM 1048 C CA . SER A 1 145 ? 8.325 20.785 2.029 1.00 41.09 145 SER A CA 1
ATOM 1049 C C . SER A 1 145 ? 9.703 21.049 2.668 1.00 41.09 145 SER A C 1
ATOM 1051 O O . SER A 1 145 ? 10.526 21.752 2.083 1.00 41.09 145 SER A O 1
ATOM 1053 N N . THR A 1 146 ? 9.988 20.525 3.863 1.00 38.03 146 THR A N 1
ATOM 1054 C CA . THR A 1 146 ? 11.108 21.018 4.693 1.00 38.03 146 THR A CA 1
ATOM 1055 C C . THR A 1 146 ? 11.931 19.948 5.428 1.00 38.03 146 THR A C 1
ATOM 1057 O O . THR A 1 146 ? 12.495 20.235 6.479 1.00 38.03 146 THR A O 1
ATOM 1060 N N . ALA A 1 147 ? 12.128 18.743 4.869 1.00 37.09 147 ALA A N 1
ATOM 1061 C CA . ALA A 1 147 ? 13.216 17.864 5.334 1.00 37.09 147 ALA A CA 1
ATOM 1062 C C . ALA A 1 147 ? 13.767 16.891 4.272 1.00 37.09 147 ALA A C 1
ATOM 1064 O O . ALA A 1 147 ? 13.044 16.203 3.554 1.00 37.09 147 ALA A O 1
ATOM 1065 N N . ALA A 1 148 ? 15.098 16.822 4.208 1.00 37.31 148 ALA A N 1
ATOM 1066 C CA . ALA A 1 148 ? 15.927 16.172 3.197 1.00 37.31 148 ALA A CA 1
ATOM 1067 C C . ALA A 1 148 ? 16.030 14.632 3.306 1.00 37.31 148 ALA A C 1
ATOM 1069 O O . ALA A 1 148 ? 17.134 14.086 3.335 1.00 37.31 148 ALA A O 1
ATOM 1070 N N . THR A 1 149 ? 14.911 13.901 3.312 1.00 41.03 149 THR A N 1
ATOM 1071 C CA . THR A 1 149 ? 14.936 12.444 3.065 1.00 41.03 149 THR A CA 1
ATOM 1072 C C . THR A 1 149 ? 14.018 12.078 1.888 1.00 41.03 149 THR A C 1
ATOM 1074 O O . THR A 1 149 ? 12.838 12.426 1.890 1.00 41.03 149 THR A O 1
ATOM 1077 N N . PRO A 1 150 ? 14.524 11.435 0.814 1.00 49.09 150 PRO A N 1
ATOM 1078 C CA . PRO A 1 150 ? 13.724 11.136 -0.371 1.00 49.09 150 PRO A CA 1
ATOM 1079 C C . PRO A 1 150 ? 12.869 9.887 -0.126 1.00 49.09 150 PRO A C 1
ATOM 1081 O O . PRO A 1 150 ? 13.252 8.780 -0.497 1.00 49.09 150 PRO A O 1
ATOM 1084 N N . VAL A 1 151 ? 11.708 10.064 0.501 1.00 51.81 151 VAL A N 1
ATOM 1085 C CA . VAL A 1 151 ? 10.800 8.959 0.853 1.00 51.81 151 VAL A CA 1
ATOM 1086 C C . VAL A 1 151 ? 10.033 8.438 -0.377 1.00 51.81 151 VAL A C 1
ATOM 1088 O O . VAL A 1 151 ? 9.759 7.250 -0.490 1.00 51.81 151 VAL A O 1
ATOM 1091 N N . CYS A 1 152 ? 9.755 9.284 -1.374 1.00 64.12 152 CYS A N 1
ATOM 1092 C CA . CYS A 1 152 ? 8.949 8.921 -2.546 1.00 64.12 152 CYS A CA 1
ATOM 1093 C C . CYS A 1 152 ? 9.757 9.028 -3.852 1.00 64.12 152 CYS A C 1
ATOM 1095 O O . CYS A 1 152 ? 9.532 9.918 -4.669 1.00 64.12 152 CYS A O 1
ATOM 1097 N N . ARG A 1 153 ? 10.741 8.142 -4.073 1.00 62.62 153 ARG A N 1
ATOM 1098 C CA . ARG A 1 153 ? 11.581 8.187 -5.289 1.00 62.62 153 ARG A CA 1
ATOM 1099 C C . ARG A 1 153 ? 11.674 6.835 -5.986 1.00 62.62 153 ARG A C 1
ATOM 1101 O O . ARG A 1 153 ? 12.347 5.938 -5.497 1.00 62.62 153 ARG A O 1
ATOM 1108 N N . ASN A 1 154 ? 11.162 6.736 -7.209 1.00 66.88 154 ASN A N 1
ATOM 1109 C CA . ASN A 1 154 ? 11.305 5.549 -8.065 1.00 66.88 154 ASN A CA 1
ATOM 1110 C C . ASN A 1 154 ? 12.517 5.633 -9.011 1.00 66.88 154 ASN A C 1
ATOM 1112 O O . ASN A 1 154 ? 12.474 5.154 -10.138 1.00 66.88 154 ASN A O 1
ATOM 1116 N N . SER A 1 155 ? 13.621 6.250 -8.571 1.00 60.53 155 SER A N 1
ATOM 1117 C CA . SER A 1 155 ? 14.781 6.508 -9.439 1.00 60.53 155 SER A CA 1
ATOM 1118 C C . SER A 1 155 ? 15.366 5.246 -10.074 1.00 60.53 155 SER A C 1
ATOM 1120 O O . SER A 1 155 ? 15.859 5.338 -11.185 1.00 60.53 155 SER A O 1
ATOM 1122 N N . ALA A 1 156 ? 15.263 4.080 -9.426 1.00 59.31 156 ALA A N 1
ATOM 1123 C CA . ALA A 1 156 ? 15.731 2.817 -9.998 1.00 59.31 156 ALA A CA 1
ATOM 1124 C C . ALA A 1 156 ? 14.856 2.304 -11.166 1.00 59.31 156 ALA A C 1
ATOM 1126 O O . ALA A 1 156 ? 15.394 1.702 -12.088 1.00 59.31 156 ALA A O 1
ATOM 1127 N N . LEU A 1 157 ? 13.539 2.590 -11.178 1.00 61.97 157 LEU A N 1
ATOM 1128 C CA . LEU A 1 157 ? 12.693 2.377 -12.371 1.00 61.97 157 LEU A CA 1
ATOM 1129 C C . LEU A 1 157 ? 13.113 3.312 -13.504 1.00 61.97 157 LEU A C 1
ATOM 1131 O O . LEU A 1 157 ? 13.174 2.907 -14.656 1.00 61.97 157 LEU A O 1
ATOM 1135 N N . TYR A 1 158 ? 13.411 4.569 -13.171 1.00 52.53 158 TYR A N 1
ATOM 1136 C CA . TYR A 1 158 ? 13.738 5.591 -14.164 1.00 52.53 158 TYR A CA 1
ATOM 1137 C C . TYR A 1 158 ? 15.127 5.383 -14.788 1.00 52.53 158 TYR A C 1
ATOM 1139 O O . TYR A 1 158 ? 15.324 5.619 -15.972 1.00 52.53 158 TYR A O 1
ATOM 1147 N N . THR A 1 159 ? 16.099 4.867 -14.034 1.00 48.12 159 THR A N 1
ATOM 1148 C CA . THR A 1 159 ? 17.401 4.457 -14.592 1.00 48.12 159 THR A CA 1
ATOM 1149 C C . THR A 1 159 ? 17.314 3.182 -15.440 1.00 48.12 159 THR A C 1
ATOM 1151 O O . THR A 1 159 ? 18.303 2.796 -16.051 1.00 48.12 159 THR A O 1
ATOM 1154 N N . GLN A 1 160 ? 16.146 2.528 -15.467 1.00 50.81 160 GLN A N 1
ATOM 1155 C CA . GLN A 1 160 ? 15.840 1.331 -16.256 1.00 50.81 160 GLN A CA 1
ATOM 1156 C C . GLN A 1 160 ? 14.845 1.591 -17.379 1.00 50.81 160 GLN A C 1
ATOM 1158 O O . GLN A 1 160 ? 14.248 0.657 -17.911 1.00 50.81 160 GLN A O 1
ATOM 1163 N N . PHE A 1 161 ? 14.783 2.837 -17.852 1.00 53.19 161 PHE A N 1
ATOM 1164 C CA . PHE A 1 161 ? 14.646 3.075 -19.287 1.00 53.19 161 PHE A CA 1
ATOM 1165 C C . PHE A 1 161 ? 15.853 2.428 -19.995 1.00 53.19 161 PHE A C 1
ATOM 1167 O O . PHE A 1 161 ? 16.781 3.105 -20.433 1.00 53.19 161 PHE A O 1
ATOM 1174 N N . GLN A 1 162 ? 15.916 1.095 -19.993 1.00 50.47 162 GLN A N 1
ATOM 1175 C CA . GLN A 1 162 ? 17.021 0.359 -20.569 1.00 50.47 162 GLN A CA 1
ATOM 1176 C C . GLN A 1 162 ? 16.978 0.574 -22.083 1.00 50.47 162 GLN A C 1
ATOM 1178 O O . GLN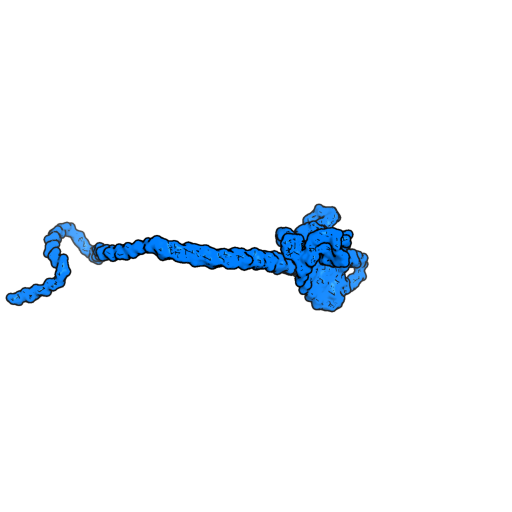 A 1 162 ? 15.925 0.370 -22.694 1.00 50.47 162 GLN A O 1
ATOM 1183 N N . PRO A 1 163 ? 18.099 0.955 -22.713 1.00 47.84 163 PRO A N 1
ATOM 1184 C CA . PRO A 1 163 ? 18.244 0.759 -24.144 1.00 47.84 163 PRO A CA 1
ATOM 1185 C C . PRO A 1 163 ? 18.084 -0.741 -24.429 1.00 47.84 163 PRO A C 1
ATOM 1187 O O . PRO A 1 163 ? 18.616 -1.580 -23.696 1.00 47.84 163 PRO A O 1
ATOM 1190 N N . ALA A 1 164 ? 17.299 -1.066 -25.454 1.00 45.78 164 ALA A N 1
ATOM 1191 C CA . ALA A 1 164 ? 16.968 -2.436 -25.831 1.00 45.78 164 ALA A CA 1
ATOM 1192 C C . ALA A 1 164 ? 18.219 -3.342 -25.864 1.00 45.78 164 ALA A C 1
ATOM 1194 O O . ALA A 1 164 ? 19.217 -2.982 -26.487 1.00 45.78 164 ALA A O 1
ATOM 1195 N N . GLY A 1 165 ? 18.152 -4.522 -25.227 1.00 51.41 165 GLY A N 1
ATOM 1196 C CA . GLY A 1 165 ? 19.167 -5.578 -25.384 1.00 51.41 165 GLY A CA 1
ATOM 1197 C C . GLY A 1 165 ? 20.081 -5.877 -24.186 1.00 51.41 165 GLY A C 1
ATOM 1198 O O . GLY A 1 165 ? 21.145 -6.457 -24.386 1.00 51.41 165 GLY A O 1
ATOM 1199 N N . THR A 1 166 ? 19.709 -5.528 -22.949 1.00 52.31 166 THR A N 1
ATOM 1200 C CA . THR A 1 166 ? 20.482 -5.921 -21.749 1.00 52.31 166 THR A CA 1
ATOM 1201 C C . THR A 1 166 ? 19.801 -7.061 -20.968 1.00 52.31 166 THR A C 1
ATOM 1203 O O . THR A 1 166 ? 18.583 -7.044 -20.802 1.00 52.31 166 THR A O 1
ATOM 1206 N N . PRO A 1 167 ? 20.553 -8.070 -20.482 1.00 51.69 167 PRO A N 1
ATOM 1207 C CA . PRO A 1 167 ? 19.983 -9.257 -19.842 1.00 51.69 167 PRO A CA 1
ATOM 1208 C C . PRO A 1 167 ? 19.378 -8.959 -18.455 1.00 51.69 167 PRO A C 1
ATOM 1210 O O . PRO A 1 167 ? 20.090 -8.543 -17.547 1.00 51.69 167 PRO A O 1
ATOM 1213 N N . GLN A 1 168 ? 18.060 -9.185 -18.343 1.00 54.50 168 GLN A N 1
ATOM 1214 C CA . GLN A 1 168 ? 17.131 -9.505 -17.227 1.00 54.50 168 GLN A CA 1
ATOM 1215 C C . GLN A 1 168 ? 17.446 -9.288 -15.720 1.00 54.50 168 GLN A C 1
ATOM 1217 O O . GLN A 1 168 ? 16.575 -9.574 -14.900 1.00 54.50 168 GLN A O 1
ATOM 1222 N N . ALA A 1 169 ? 18.591 -8.758 -15.292 1.00 55.06 169 ALA A N 1
ATOM 1223 C CA . ALA A 1 169 ? 18.935 -8.586 -13.872 1.00 55.06 169 ALA A CA 1
ATOM 1224 C C . ALA A 1 169 ? 19.071 -7.113 -13.470 1.00 55.06 169 ALA A C 1
ATOM 1226 O O . ALA A 1 169 ? 20.029 -6.724 -12.800 1.00 55.06 169 ALA A O 1
ATOM 1227 N N . VAL A 1 170 ? 18.133 -6.268 -13.893 1.00 62.06 170 VAL A N 1
ATOM 1228 C CA . VAL A 1 170 ? 18.175 -4.854 -13.536 1.00 62.06 170 VAL A CA 1
ATOM 1229 C C . VAL A 1 170 ? 17.336 -4.570 -12.276 1.00 62.06 170 VAL A C 1
ATOM 1231 O O . VAL A 1 170 ? 16.179 -4.980 -12.182 1.00 62.06 170 VAL A O 1
ATOM 1234 N N . PRO A 1 171 ? 17.918 -3.932 -11.242 1.00 68.62 171 PRO A N 1
ATOM 1235 C CA . PRO A 1 171 ? 17.239 -3.726 -9.966 1.00 68.62 171 PRO A CA 1
ATOM 1236 C C . PRO A 1 171 ? 16.188 -2.614 -10.046 1.00 68.62 171 PRO A C 1
ATOM 1238 O O . PRO A 1 171 ? 16.559 -1.444 -10.102 1.00 68.62 171 PRO A O 1
ATOM 1241 N N . PHE A 1 172 ? 14.893 -2.917 -10.047 1.00 72.69 172 PHE A N 1
ATOM 1242 C CA . PHE A 1 172 ? 13.860 -1.877 -10.077 1.00 72.69 172 PHE A CA 1
ATOM 1243 C C . PHE A 1 172 ? 13.199 -1.646 -8.713 1.00 72.69 172 PHE A C 1
ATOM 1245 O O . PHE A 1 172 ? 13.122 -2.536 -7.864 1.00 72.69 172 PHE A O 1
ATOM 1252 N N . ARG A 1 173 ? 12.688 -0.424 -8.507 1.00 78.31 173 ARG A N 1
ATOM 1253 C CA . ARG A 1 173 ? 12.014 -0.002 -7.269 1.00 78.31 173 ARG A CA 1
ATOM 1254 C C . ARG A 1 173 ? 10.697 0.701 -7.549 1.00 78.31 173 ARG A C 1
ATOM 1256 O O . ARG A 1 173 ? 10.721 1.781 -8.133 1.00 78.31 173 ARG A O 1
ATOM 1263 N N . ILE A 1 174 ? 9.593 0.162 -7.037 1.00 80.88 174 ILE A N 1
ATOM 1264 C CA . ILE A 1 174 ? 8.283 0.823 -7.069 1.00 80.88 174 ILE A CA 1
ATOM 1265 C C . ILE A 1 174 ? 7.878 1.212 -5.649 1.00 80.88 174 ILE A C 1
ATOM 1267 O O . ILE A 1 174 ? 7.759 0.363 -4.769 1.00 80.88 174 ILE A O 1
ATOM 1271 N N . THR A 1 175 ? 7.606 2.493 -5.455 1.00 82.25 175 THR A N 1
ATOM 1272 C CA . THR A 1 175 ? 7.101 3.076 -4.216 1.00 82.25 175 THR A CA 1
ATOM 1273 C C . THR A 1 175 ? 5.714 3.671 -4.447 1.00 82.25 175 THR A C 1
ATOM 1275 O O . THR A 1 175 ? 5.469 4.330 -5.467 1.00 82.25 175 THR A O 1
ATOM 1278 N N . VAL A 1 176 ? 4.821 3.440 -3.486 1.00 84.38 176 VAL A N 1
ATOM 1279 C CA . VAL A 1 176 ? 3.512 4.094 -3.359 1.00 84.38 176 VAL A CA 1
ATOM 1280 C C . VAL A 1 176 ? 3.415 4.759 -1.996 1.00 84.38 176 VAL A C 1
ATOM 1282 O O . VAL A 1 176 ? 4.007 4.282 -1.023 1.00 84.38 176 VAL A O 1
ATOM 1285 N N . TYR A 1 177 ? 2.660 5.847 -1.917 1.00 83.12 177 TYR A N 1
ATOM 1286 C CA . TYR A 1 177 ? 2.497 6.593 -0.675 1.00 83.12 177 TYR A CA 1
ATOM 1287 C C . TYR A 1 177 ? 1.054 7.055 -0.481 1.00 83.12 177 TYR A C 1
ATOM 1289 O O . TYR A 1 177 ? 0.318 7.230 -1.455 1.00 83.12 177 TYR A O 1
ATOM 1297 N N . SER A 1 178 ? 0.685 7.284 0.779 1.00 81.25 178 SER A N 1
ATOM 1298 C CA . SER A 1 178 ? -0.533 7.991 1.165 1.00 81.25 178 SER A CA 1
ATOM 1299 C C . SER A 1 178 ? -0.230 9.137 2.126 1.00 81.25 178 SER A C 1
ATOM 1301 O O . SER A 1 178 ? 0.412 8.935 3.159 1.00 81.25 178 SER A O 1
ATOM 1303 N N . SER A 1 179 ? -0.714 10.339 1.798 1.00 72.94 179 SER A N 1
ATOM 1304 C CA . SER A 1 179 ? -0.664 11.506 2.691 1.00 72.94 179 SER A CA 1
ATOM 1305 C C . SER A 1 179 ? -1.690 11.426 3.820 1.00 72.94 179 SER A C 1
ATOM 1307 O O . SER A 1 179 ? -1.433 11.946 4.900 1.00 72.94 179 SER A O 1
ATOM 1309 N N . GLU A 1 180 ? -2.834 10.775 3.586 1.00 76.62 180 GLU A N 1
ATOM 1310 C CA . GLU A 1 180 ? -3.876 10.577 4.602 1.00 76.62 180 GLU A CA 1
ATOM 1311 C C . GLU A 1 180 ? -3.405 9.613 5.687 1.00 76.62 180 GLU A C 1
ATOM 1313 O O . GLU A 1 180 ? -3.500 9.909 6.876 1.00 76.62 180 GLU A O 1
ATOM 1318 N N . ASP A 1 181 ? -2.879 8.460 5.267 1.00 72.38 181 ASP A N 1
ATOM 1319 C CA . ASP A 1 181 ? -2.473 7.417 6.200 1.00 72.38 181 ASP A CA 1
ATOM 1320 C C . ASP A 1 181 ? -1.070 7.703 6.789 1.00 72.38 181 ASP A C 1
ATOM 1322 O O . ASP A 1 181 ? -0.728 7.145 7.827 1.00 72.38 181 ASP A O 1
ATOM 1326 N N . LYS A 1 182 ? -0.266 8.595 6.182 1.00 76.12 182 LYS A N 1
ATOM 1327 C CA . LYS A 1 182 ? 1.164 8.825 6.506 1.00 76.12 182 LYS A CA 1
ATOM 1328 C C . LYS A 1 182 ? 1.996 7.542 6.431 1.00 76.12 182 LYS A C 1
ATOM 1330 O O . LYS A 1 182 ? 2.871 7.269 7.253 1.00 76.12 182 LYS A O 1
ATOM 1335 N N . TRP A 1 183 ? 1.712 6.735 5.415 1.00 79.88 183 TRP A N 1
ATOM 1336 C CA . TRP A 1 183 ? 2.404 5.477 5.156 1.00 79.88 183 TRP A CA 1
ATOM 1337 C C . TRP A 1 183 ? 2.932 5.430 3.734 1.00 79.88 183 TRP A C 1
ATOM 1339 O O . TRP A 1 183 ? 2.332 5.959 2.796 1.00 79.88 183 TRP A O 1
ATOM 1349 N N . MET A 1 184 ? 4.043 4.719 3.584 1.00 79.75 184 MET A N 1
ATOM 1350 C CA . MET A 1 184 ? 4.580 4.325 2.294 1.00 79.75 184 MET A CA 1
ATOM 1351 C C . MET A 1 184 ? 4.738 2.809 2.229 1.00 79.75 184 MET A C 1
ATOM 1353 O O . MET A 1 184 ? 4.997 2.132 3.232 1.00 79.75 184 MET A O 1
ATOM 1357 N N . VAL A 1 185 ? 4.616 2.276 1.021 1.00 83.62 185 VAL A N 1
ATOM 1358 C CA . VAL A 1 185 ? 4.937 0.883 0.728 1.00 83.62 185 VAL A CA 1
ATOM 1359 C C . VAL A 1 185 ? 5.873 0.865 -0.459 1.00 83.62 185 VAL A C 1
ATOM 1361 O O . VAL A 1 185 ? 5.629 1.513 -1.478 1.00 83.62 185 VAL A O 1
ATOM 1364 N N . GLN A 1 186 ? 6.952 0.112 -0.317 1.00 82.69 186 GLN A N 1
ATOM 1365 C CA . GLN A 1 186 ? 7.980 0.018 -1.327 1.00 82.69 186 GLN A CA 1
ATOM 1366 C C . GLN A 1 186 ? 8.288 -1.434 -1.649 1.00 82.69 186 GLN A C 1
ATOM 1368 O O . GLN A 1 186 ? 8.379 -2.293 -0.769 1.00 82.69 186 GLN A O 1
ATOM 1373 N N . TYR A 1 187 ? 8.465 -1.670 -2.939 1.00 81.75 187 TYR A N 1
ATOM 1374 C CA . TYR A 1 187 ? 8.989 -2.894 -3.497 1.00 81.75 187 TYR A CA 1
ATOM 1375 C C . TYR A 1 187 ? 10.368 -2.621 -4.087 1.00 81.75 187 TYR A C 1
ATOM 1377 O O . TYR A 1 187 ? 10.504 -1.748 -4.949 1.00 81.75 187 TYR A O 1
ATOM 1385 N N . ASN A 1 188 ? 11.361 -3.391 -3.651 1.00 77.81 188 ASN A N 1
ATOM 1386 C CA . ASN A 1 188 ? 12.704 -3.385 -4.216 1.00 77.81 188 ASN A CA 1
ATOM 1387 C C . ASN A 1 188 ? 13.015 -4.766 -4.793 1.00 77.81 188 ASN A C 1
ATOM 1389 O O . ASN A 1 188 ? 13.017 -5.759 -4.060 1.00 77.81 188 ASN A O 1
ATOM 1393 N N . MET A 1 189 ? 13.340 -4.812 -6.082 1.00 70.81 189 MET A N 1
ATOM 1394 C CA . MET A 1 189 ? 13.994 -5.962 -6.692 1.00 70.81 189 MET A CA 1
ATOM 1395 C C . MET A 1 189 ? 15.491 -5.689 -6.758 1.00 70.81 189 MET A C 1
ATOM 1397 O O . MET A 1 189 ? 15.927 -4.710 -7.361 1.00 70.81 189 MET A O 1
ATOM 1401 N N . THR A 1 190 ? 16.277 -6.534 -6.099 1.00 66.50 190 THR A N 1
ATOM 1402 C CA . THR A 1 190 ? 17.736 -6.554 -6.223 1.00 66.50 190 THR A CA 1
ATOM 1403 C C . THR A 1 190 ? 18.160 -7.613 -7.238 1.00 66.50 190 THR A C 1
ATOM 1405 O O . THR A 1 190 ? 17.351 -8.416 -7.692 1.00 66.50 190 THR A O 1
ATOM 1408 N N . THR A 1 191 ? 19.439 -7.625 -7.609 1.00 57.47 191 THR A N 1
ATOM 1409 C CA . THR A 1 191 ? 20.039 -8.613 -8.528 1.00 57.47 191 THR A CA 1
ATOM 1410 C C . THR A 1 191 ? 19.996 -10.056 -8.002 1.00 57.47 191 THR A C 1
ATOM 1412 O O . THR A 1 191 ? 20.265 -10.997 -8.741 1.00 57.47 191 THR A O 1
ATOM 1415 N N . THR A 1 192 ? 19.640 -10.244 -6.731 1.00 55.25 192 THR A N 1
ATOM 1416 C CA . THR A 1 192 ? 19.313 -11.526 -6.103 1.00 55.25 192 THR A CA 1
ATOM 1417 C C . THR A 1 192 ? 17.791 -11.736 -6.067 1.00 55.25 192 THR A C 1
ATOM 1419 O O . THR A 1 192 ? 17.056 -10.781 -5.816 1.00 55.25 192 THR A O 1
ATOM 1422 N N . PRO A 1 193 ? 17.278 -12.969 -6.251 1.00 51.81 193 PRO A N 1
ATOM 1423 C CA . PRO A 1 193 ? 15.844 -13.239 -6.438 1.00 51.81 193 PRO A CA 1
ATOM 1424 C C . PRO A 1 193 ? 14.960 -13.036 -5.187 1.00 51.81 193 PRO A C 1
ATOM 1426 O O . PRO A 1 193 ? 13.808 -13.465 -5.168 1.00 51.81 193 PRO A O 1
ATOM 1429 N N . SER A 1 194 ? 15.450 -12.385 -4.128 1.00 54.53 194 SER A N 1
ATOM 1430 C CA . SER A 1 194 ? 14.672 -12.099 -2.922 1.00 54.53 194 SER A CA 1
ATOM 1431 C C . SER A 1 194 ? 14.041 -10.706 -2.984 1.00 54.53 194 SER A C 1
ATOM 1433 O O . SER A 1 194 ? 14.553 -9.731 -2.439 1.00 54.53 194 SER A O 1
ATOM 1435 N N . ALA A 1 195 ? 12.873 -10.627 -3.616 1.00 57.72 195 ALA A N 1
ATOM 1436 C CA . ALA A 1 195 ? 11.992 -9.467 -3.550 1.00 57.72 195 ALA A CA 1
ATOM 1437 C C . ALA A 1 195 ? 11.731 -9.022 -2.095 1.00 57.72 195 ALA A C 1
ATOM 1439 O O . ALA A 1 195 ? 11.211 -9.802 -1.294 1.00 57.72 195 ALA A O 1
ATOM 1440 N N . GLN A 1 196 ? 12.049 -7.769 -1.758 1.00 67.94 196 GLN A N 1
ATOM 1441 C CA . GLN A 1 196 ? 11.803 -7.213 -0.422 1.00 67.94 196 GLN A CA 1
ATOM 1442 C C . GLN A 1 196 ? 10.637 -6.219 -0.467 1.00 67.94 196 GLN A C 1
ATOM 1444 O O . GLN A 1 196 ? 10.682 -5.226 -1.200 1.00 67.94 196 GLN A O 1
ATOM 1449 N N . TYR A 1 197 ? 9.604 -6.476 0.341 1.00 65.88 197 TYR A N 1
ATOM 1450 C CA . TYR A 1 197 ? 8.534 -5.516 0.619 1.00 65.88 197 TYR A CA 1
ATOM 1451 C C . TYR A 1 197 ? 8.858 -4.797 1.921 1.00 65.88 197 TYR A C 1
ATOM 1453 O O . TYR A 1 197 ? 8.960 -5.428 2.972 1.00 65.88 197 TYR A O 1
ATOM 1461 N N . THR A 1 198 ? 8.982 -3.478 1.864 1.00 71.50 198 THR A N 1
ATOM 1462 C CA . THR A 1 198 ? 9.194 -2.647 3.050 1.00 71.50 198 THR A CA 1
ATOM 1463 C C . THR A 1 198 ? 8.031 -1.675 3.182 1.00 71.50 198 THR A C 1
ATOM 1465 O O . THR A 1 198 ? 7.812 -0.843 2.301 1.00 71.50 198 THR A O 1
ATOM 1468 N N . SER A 1 199 ? 7.272 -1.778 4.272 1.00 63.44 199 SER A N 1
ATOM 1469 C CA . SER A 1 199 ? 6.302 -0.756 4.679 1.00 63.44 199 SER A CA 1
ATOM 1470 C C . SER A 1 199 ? 6.878 0.040 5.834 1.00 63.44 199 SER A C 1
ATOM 1472 O O . SER A 1 199 ? 7.291 -0.549 6.834 1.00 63.44 199 SER A O 1
ATOM 1474 N N . GLN A 1 200 ? 6.894 1.358 5.705 1.00 71.50 200 GLN A N 1
ATOM 1475 C CA . GLN A 1 200 ? 7.411 2.258 6.730 1.00 71.50 200 GLN A CA 1
ATOM 1476 C C . GLN A 1 200 ? 6.447 3.430 6.906 1.00 71.50 200 GLN A C 1
ATOM 1478 O O . GLN A 1 200 ? 5.735 3.808 5.970 1.00 71.50 200 GLN A O 1
ATOM 1483 N N . ALA A 1 201 ? 6.405 3.976 8.120 1.00 59.31 201 ALA A N 1
ATOM 1484 C CA . ALA A 1 201 ? 5.726 5.238 8.363 1.00 59.31 201 ALA A CA 1
ATOM 1485 C C . ALA A 1 201 ? 6.460 6.328 7.575 1.00 59.31 201 ALA A C 1
ATOM 1487 O O . ALA A 1 201 ? 7.690 6.400 7.612 1.00 59.31 201 ALA A O 1
ATOM 1488 N N . ALA A 1 202 ? 5.710 7.139 6.838 1.00 54.47 202 ALA A N 1
ATOM 1489 C CA . ALA A 1 202 ? 6.256 8.325 6.208 1.00 54.47 202 ALA A CA 1
ATOM 1490 C C . ALA A 1 202 ? 6.290 9.410 7.293 1.00 54.47 202 ALA A C 1
ATOM 1492 O O . ALA A 1 202 ? 5.235 9.903 7.694 1.00 54.47 202 ALA A O 1
ATOM 1493 N N . LEU A 1 203 ? 7.486 9.656 7.841 1.00 50.00 203 LEU A N 1
ATOM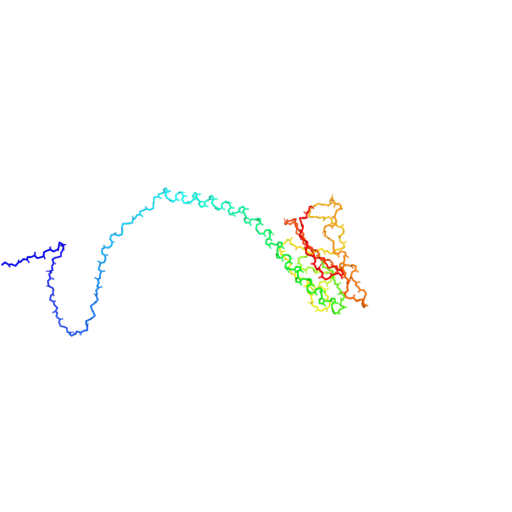 1494 C CA . LEU A 1 203 ? 7.739 10.738 8.797 1.00 50.00 203 LEU A CA 1
ATOM 1495 C C . LEU A 1 203 ? 7.541 12.100 8.131 1.00 50.00 203 LEU A C 1
ATOM 1497 O O . LEU A 1 203 ? 7.944 12.227 6.948 1.00 50.00 203 LEU A O 1
#

Sequence (203 aa):
MESRFQVSGFRFQKIRSHSAFPLKAESWRLTAGSSRASRGFTLIELLVVIAIIGILSAVVLSSLTNIRGKARIAVAQQTLRSAVTGLSLCLSDNLPITGPAMTNTGAGTGNTTGTMCAGGATYPKLPTGWIYCNGAVQGTGAGDSTAATPVCRNSALYTQFQPAGTPQAVPFRITVYSSEDKWMVQYNMTTTPSAQYTSQAAL

Radius of gyration: 37.28 Å; Cα contacts (8 Å, |Δi|>4): 277; chains: 1; bounding box: 99×68×71 Å

pLDDT: mean 70.07, std 16.83, range [34.97, 96.88]

Solvent-accessible surface area (backbone atoms only — not comparable to full-atom values): 12267 Å² total; per-residue (Å²): 140,82,86,79,88,79,72,92,88,78,86,88,81,89,80,90,82,85,86,84,86,88,77,89,74,80,78,80,79,77,82,76,84,70,81,73,79,76,78,74,83,51,72,65,61,56,52,52,49,56,52,52,51,52,58,54,50,55,58,51,56,66,51,49,60,60,51,51,52,54,50,49,53,53,49,44,53,53,40,46,55,54,36,50,52,42,49,53,50,34,54,74,69,64,43,62,57,48,59,31,21,78,33,36,35,16,43,36,98,85,71,72,79,11,44,32,27,95,82,72,38,50,40,54,71,44,53,91,68,30,28,30,32,50,37,80,52,92,56,40,34,46,71,65,94,79,54,100,49,78,70,42,57,14,49,44,41,62,73,48,58,56,72,82,89,68,83,91,60,76,46,37,31,55,37,35,38,20,69,82,75,28,35,32,42,35,38,41,38,54,78,54,95,66,71,45,78,50,73,48,76,37,100

Foldseek 3Di:
DDDDPDDPDDDDDDDDDDDDDDDPPPPPPPPPPPPPPPPDDDPVNVVVVVVVVVVVVVVVVVVVVVVVLVVLVVQQVVLVVLLVVLVLVCVVVLFQFQFFDFAQFRADPPDPTADGGPPPRGRDGGPPQKGKARQPDQADWQDDGDDRDRQHHFVQSVVPSDDGDDDDQRKGKIKMDGSVSQKIWMWIDHSDRDIDIDIDRGD

Nearest PDB structures (foldseek):
  1v6n-assembly2_F  TM=6.636E-01  e=3.249E+00  Arachis hypogaea
  5u38-assembly1_A-2  TM=7.268E-01  e=6.628E+00  Platypodium elegans
  2gn3-assembly1_A  TM=6.862E-01  e=7.071E+00  Pterocarpus angolensis
  2fmd-assembly1_A  TM=4.806E-01  e=8.050E+00  Leucomphalos mildbraedii